Protein AF-A0A4V1RXZ0-F1 (afdb_monomer_lite)

Radius of gyration: 47.69 Å; chains: 1; bounding box: 80×60×145 Å

pLDDT: mean 74.71, std 19.5, range [36.88, 98.5]

Foldseek 3Di:
DDPVVVVVVVVVVCVVCPDPVNVQVVCVVVVNRCPPPVVVCPPPVNDDCPPPNPPPCPVPPPPPPDDPDDDPALVVLLVVLPPDDPVSSVVSNVVSVVVVVVVVVVVVVVVVVVVVVVVVCVVVVDDPPDPDPDPVVVVVVVVVVVVPPDDDPDDDDDDDDDDDDDDDDDDDDDDDDDPDDDDDDDDDDDD

Sequence (191 aa):
MDKVNFIRAYAKARRVRITKKNILSGWRVTGNWPISRAKALRHPEIQQDGPNGNPRVTPEPRPYLGSDDMPQTSRQIRDLGLNKTPKTRRRYNVIAKGFEAHQQTVAAHTQRIARLEEELARLTRGKKRKAVPNPNKRFMTLGETLAGKESIPEGATRYMPVGVEFVSSSEQESESEAGSVIEVREENIPH

Organism: NCBI:txid451672

Secondary structure (DSSP, 8-state):
--HHHHHHHHHHHHHHHS-HHHHHHHHHHTT---SSHHHHHT-TTTS---TT-------------S--PPP-SHHHHHHHTTTS-HHHHHHHHHHHHHHHHHHHHHHHHHHHHHHHHHHHHHHHT------PPPHHHHHHHHHHHHHS-PPP---------------------------------------

Structure (mmCIF, N/CA/C/O backbone):
data_AF-A0A4V1RXZ0-F1
#
_entry.id   AF-A0A4V1RXZ0-F1
#
loop_
_atom_site.group_PDB
_atom_site.id
_atom_site.type_symbol
_atom_site.label_atom_id
_atom_site.label_alt_id
_atom_site.label_comp_id
_atom_site.label_asym_id
_atom_site.label_entity_id
_atom_site.label_seq_id
_atom_site.pdbx_PDB_ins_code
_atom_site.Cartn_x
_atom_site.Cartn_y
_atom_site.Cartn_z
_atom_site.occupancy
_atom_site.B_iso_or_equiv
_atom_site.auth_seq_id
_atom_site.auth_comp_id
_atom_site.auth_asym_id
_atom_site.auth_atom_id
_atom_site.pdbx_PDB_model_num
ATOM 1 N N . MET A 1 1 ? -14.408 -0.543 -58.593 1.00 70.44 1 MET A N 1
ATOM 2 C CA . MET A 1 1 ? -12.984 -0.253 -58.311 1.00 70.44 1 MET A CA 1
ATOM 3 C C . MET A 1 1 ? -12.139 -1.238 -59.087 1.00 70.44 1 MET A C 1
ATOM 5 O O . MET A 1 1 ? -12.199 -2.429 -58.805 1.00 70.44 1 MET A O 1
ATOM 9 N N . ASP A 1 2 ? -11.383 -0.756 -60.066 1.00 90.00 2 ASP A N 1
ATOM 10 C CA . ASP A 1 2 ? -10.623 -1.638 -60.951 1.00 90.00 2 ASP A CA 1
ATOM 11 C C . ASP A 1 2 ? -9.336 -2.118 -60.280 1.00 90.00 2 ASP A C 1
ATOM 13 O O . ASP A 1 2 ? -8.597 -1.329 -59.682 1.00 90.00 2 ASP A O 1
ATOM 17 N N . LYS A 1 3 ? -9.024 -3.413 -60.422 1.00 93.06 3 LYS A N 1
ATOM 18 C CA . LYS A 1 3 ? -7.821 -4.041 -59.838 1.00 93.06 3 LYS A CA 1
ATOM 19 C C . LYS A 1 3 ? -6.537 -3.311 -60.247 1.00 93.06 3 LYS A C 1
ATOM 21 O O . LYS A 1 3 ? -5.651 -3.087 -59.426 1.00 93.06 3 LYS A O 1
ATOM 26 N N . VAL A 1 4 ? -6.461 -2.878 -61.505 1.00 94.38 4 VAL A N 1
ATOM 27 C CA . VAL A 1 4 ? -5.313 -2.136 -62.047 1.00 94.38 4 VAL A CA 1
ATOM 28 C C . VAL A 1 4 ? -5.167 -0.768 -61.378 1.00 94.38 4 VAL A C 1
ATOM 30 O O . VAL A 1 4 ? -4.053 -0.358 -61.044 1.00 94.38 4 VAL A O 1
ATOM 33 N N . ASN A 1 5 ? -6.279 -0.070 -61.136 1.00 94.50 5 ASN A N 1
ATOM 34 C CA . ASN A 1 5 ? -6.256 1.227 -60.469 1.00 94.50 5 ASN A CA 1
ATOM 35 C C . ASN A 1 5 ? -5.824 1.089 -59.001 1.00 94.50 5 ASN A C 1
ATOM 37 O O . ASN A 1 5 ? -4.992 1.864 -58.533 1.00 94.50 5 ASN A O 1
ATOM 41 N N . PHE A 1 6 ? -6.294 0.045 -58.309 1.00 94.50 6 PHE A N 1
ATOM 42 C CA . PHE A 1 6 ? -5.850 -0.275 -56.951 1.00 94.50 6 PHE A CA 1
ATOM 43 C C . PHE A 1 6 ? -4.340 -0.537 -56.881 1.00 94.50 6 PHE A C 1
ATOM 45 O O . PHE A 1 6 ? -3.658 0.055 -56.049 1.00 94.50 6 PHE A O 1
ATOM 52 N N . ILE A 1 7 ? -3.787 -1.355 -57.785 1.00 95.94 7 ILE A N 1
ATOM 53 C CA . ILE A 1 7 ? -2.343 -1.649 -57.812 1.00 95.94 7 ILE A CA 1
ATOM 54 C C . ILE A 1 7 ? -1.532 -0.369 -58.055 1.00 95.94 7 ILE A C 1
ATOM 56 O O . ILE A 1 7 ? -0.539 -0.124 -57.367 1.00 95.94 7 ILE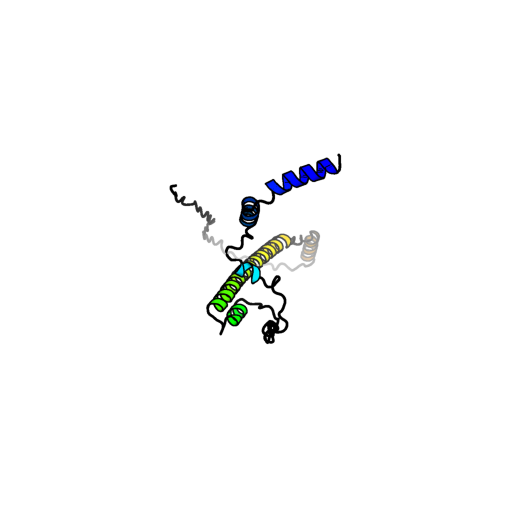 A O 1
ATOM 60 N N . ARG A 1 8 ? -1.964 0.489 -58.990 1.00 95.44 8 ARG A N 1
ATOM 61 C CA . ARG A 1 8 ? -1.305 1.777 -59.269 1.00 95.44 8 ARG A CA 1
ATOM 62 C C . ARG A 1 8 ? -1.372 2.723 -58.068 1.00 95.44 8 ARG A C 1
ATOM 64 O O . ARG A 1 8 ? -0.364 3.345 -57.731 1.00 95.44 8 ARG A O 1
ATOM 71 N N . ALA A 1 9 ? -2.528 2.824 -57.417 1.00 95.06 9 ALA A N 1
ATOM 72 C CA . ALA A 1 9 ? -2.722 3.649 -56.229 1.00 95.06 9 ALA A CA 1
ATOM 73 C C . ALA A 1 9 ? -1.881 3.143 -55.047 1.00 95.06 9 ALA A C 1
ATOM 75 O O . ALA A 1 9 ? -1.165 3.925 -54.422 1.00 95.06 9 ALA A O 1
ATOM 76 N N . TYR A 1 10 ? -1.878 1.832 -54.801 1.00 95.50 10 TYR A N 1
ATOM 77 C CA . TYR A 1 10 ? -1.058 1.205 -53.769 1.00 95.50 10 TYR A CA 1
ATOM 78 C C . TYR A 1 10 ? 0.437 1.402 -54.037 1.00 95.50 10 TYR A C 1
ATOM 80 O O . TYR A 1 10 ? 1.180 1.763 -53.127 1.00 95.50 10 TYR A O 1
ATOM 88 N N . ALA A 1 11 ? 0.888 1.250 -55.286 1.00 94.81 11 ALA A N 1
ATOM 89 C CA . ALA A 1 11 ? 2.278 1.503 -55.659 1.00 94.81 11 ALA A CA 1
ATOM 90 C C . ALA A 1 11 ? 2.688 2.960 -55.387 1.00 94.81 11 ALA A C 1
ATOM 92 O O . ALA A 1 11 ? 3.762 3.202 -54.833 1.00 94.81 11 ALA A O 1
ATOM 93 N N . LYS A 1 12 ? 1.825 3.933 -55.717 1.00 95.12 12 LYS A N 1
ATOM 94 C CA . LYS A 1 12 ? 2.047 5.355 -55.405 1.00 95.12 12 LYS A CA 1
ATOM 95 C C . LYS A 1 12 ? 2.111 5.594 -53.892 1.00 95.12 12 LYS A C 1
ATOM 97 O O . LYS A 1 12 ? 3.079 6.180 -53.413 1.00 95.12 12 LYS A O 1
ATOM 102 N N . ALA A 1 13 ? 1.145 5.075 -53.133 1.00 94.19 13 ALA A N 1
ATOM 103 C CA . ALA A 1 13 ? 1.102 5.207 -51.677 1.00 94.19 13 ALA A CA 1
ATOM 104 C C . ALA A 1 13 ? 2.319 4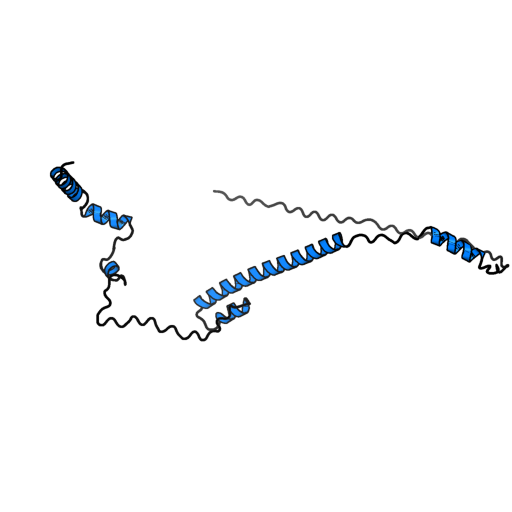.559 -50.997 1.00 94.19 13 ALA A C 1
ATOM 106 O O . ALA A 1 13 ? 2.897 5.127 -50.071 1.00 94.19 13 ALA A O 1
ATOM 107 N N . ARG A 1 14 ? 2.764 3.396 -51.487 1.00 94.19 14 ARG A N 1
ATOM 108 C CA . ARG A 1 14 ? 3.931 2.676 -50.967 1.00 94.19 14 ARG A CA 1
ATOM 109 C C . ARG A 1 14 ? 5.218 3.478 -51.131 1.00 94.19 14 ARG A C 1
ATOM 111 O O . ARG A 1 14 ? 5.996 3.527 -50.185 1.00 94.19 14 ARG A O 1
ATOM 118 N N . ARG A 1 15 ? 5.427 4.137 -52.277 1.00 93.06 15 ARG A N 1
ATOM 119 C CA . ARG A 1 15 ? 6.606 4.999 -52.499 1.00 93.06 15 ARG A CA 1
ATOM 120 C C . ARG A 1 15 ? 6.661 6.170 -51.521 1.00 93.06 15 ARG A C 1
ATOM 122 O O . ARG A 1 15 ? 7.738 6.509 -51.049 1.00 93.06 15 ARG A O 1
ATOM 129 N N . VAL A 1 16 ? 5.511 6.764 -51.205 1.00 93.12 16 VAL A N 1
ATOM 130 C CA . VAL A 1 16 ? 5.426 7.903 -50.277 1.00 93.12 16 VAL A CA 1
ATOM 131 C C . VAL A 1 16 ? 5.559 7.446 -48.819 1.00 93.12 16 VAL A C 1
ATOM 133 O O . VAL A 1 16 ? 6.261 8.072 -48.029 1.00 93.12 16 VAL A O 1
ATOM 136 N N . ARG A 1 17 ? 4.916 6.332 -48.446 1.00 90.38 17 ARG A N 1
ATOM 137 C CA . ARG A 1 17 ? 4.898 5.824 -47.066 1.00 90.38 17 ARG A CA 1
ATOM 138 C C . ARG A 1 17 ? 6.209 5.145 -46.673 1.00 90.38 17 ARG A C 1
ATOM 140 O O . ARG A 1 17 ? 6.720 5.402 -45.587 1.00 90.38 17 ARG A O 1
ATOM 147 N N . ILE A 1 18 ? 6.757 4.291 -47.538 1.00 91.56 18 ILE A N 1
ATOM 148 C CA . ILE A 1 18 ? 7.963 3.496 -47.267 1.00 91.56 18 ILE A CA 1
ATOM 149 C C . ILE A 1 18 ? 9.196 4.289 -47.705 1.00 91.56 18 ILE A C 1
ATOM 151 O O . ILE A 1 18 ? 9.905 3.935 -48.643 1.00 91.56 18 ILE A O 1
ATOM 155 N N . THR A 1 19 ? 9.444 5.393 -47.010 1.00 93.56 19 THR A N 1
ATOM 156 C CA . THR A 1 19 ? 10.691 6.152 -47.127 1.00 93.56 19 THR A CA 1
ATOM 157 C C . THR A 1 19 ? 11.512 5.967 -45.860 1.00 93.56 19 THR A C 1
ATOM 159 O O . THR A 1 19 ? 10.960 5.790 -44.772 1.00 93.56 19 THR A O 1
ATOM 162 N N . LYS A 1 20 ? 12.846 6.046 -45.973 1.00 89.31 20 LYS A N 1
ATOM 163 C CA . LYS A 1 20 ? 13.745 5.963 -44.811 1.00 89.31 20 LYS A CA 1
ATOM 164 C C . LYS A 1 20 ? 13.292 6.939 -43.722 1.00 89.31 20 LYS A C 1
ATOM 166 O O . LYS A 1 20 ? 13.063 6.516 -42.601 1.00 89.31 20 LYS A O 1
ATOM 171 N N . LYS A 1 21 ? 13.056 8.210 -44.066 1.00 90.62 21 LYS A N 1
ATOM 172 C CA . LYS A 1 21 ? 12.630 9.255 -43.117 1.00 90.62 21 LYS A CA 1
ATOM 173 C C . LYS A 1 21 ? 11.362 8.870 -42.335 1.00 90.62 21 LYS A C 1
ATOM 175 O O . LYS A 1 21 ? 11.389 8.968 -41.113 1.00 90.62 21 LYS A O 1
ATOM 180 N N . ASN A 1 22 ? 10.327 8.366 -43.013 1.00 91.12 22 ASN A N 1
ATOM 181 C CA . ASN A 1 22 ? 9.053 7.983 -42.386 1.00 91.12 22 ASN A CA 1
ATOM 182 C C . ASN A 1 22 ? 9.167 6.730 -41.511 1.00 91.12 22 ASN A C 1
ATOM 184 O O . ASN A 1 22 ? 8.526 6.635 -40.469 1.00 91.12 22 ASN A O 1
ATOM 188 N N . ILE A 1 23 ? 10.009 5.772 -41.908 1.00 88.50 23 ILE A N 1
ATOM 189 C CA . ILE A 1 23 ? 10.298 4.605 -41.074 1.00 88.50 23 ILE A CA 1
ATOM 190 C C . ILE A 1 23 ? 11.013 5.076 -39.803 1.00 88.50 23 ILE A C 1
ATOM 192 O O . ILE A 1 23 ? 10.553 4.786 -38.703 1.00 88.50 23 ILE A O 1
ATOM 196 N N . LEU A 1 24 ? 12.096 5.856 -39.934 1.00 86.12 24 LEU A N 1
ATOM 197 C CA . LEU A 1 24 ? 12.889 6.300 -38.782 1.00 86.12 24 LEU A CA 1
ATOM 198 C C . LEU A 1 24 ? 12.118 7.234 -37.835 1.00 86.12 24 LEU A C 1
ATOM 200 O O . LEU A 1 24 ? 12.416 7.254 -36.643 1.00 86.12 24 LEU A O 1
ATOM 204 N N . SER A 1 25 ? 11.167 8.031 -38.331 1.00 86.12 25 SER A N 1
ATOM 205 C CA . SER A 1 25 ? 10.293 8.830 -37.465 1.00 86.12 25 SER A CA 1
ATOM 206 C C . SER A 1 25 ? 9.293 7.955 -36.709 1.00 86.12 25 SER A C 1
ATOM 208 O O . SER A 1 25 ? 9.128 8.155 -35.511 1.00 86.12 25 SER A O 1
ATOM 210 N N . GLY A 1 26 ? 8.706 6.936 -37.348 1.00 87.38 26 GLY A N 1
ATOM 211 C CA . GLY A 1 26 ? 7.792 5.995 -36.690 1.00 87.38 26 GLY A CA 1
ATOM 212 C C . GLY A 1 26 ? 8.425 5.297 -35.483 1.00 87.38 26 GLY A C 1
ATOM 213 O O . GLY A 1 26 ? 7.861 5.314 -34.396 1.00 87.38 26 GLY A O 1
ATOM 214 N N . TRP A 1 27 ? 9.642 4.775 -35.639 1.00 84.31 27 TRP A N 1
ATOM 215 C CA . TRP A 1 27 ? 10.399 4.161 -34.539 1.00 84.31 27 TRP A CA 1
ATOM 216 C C . TRP A 1 27 ? 10.767 5.146 -33.419 1.00 84.31 27 TRP A C 1
ATOM 218 O O . TRP A 1 27 ? 10.839 4.756 -32.256 1.00 84.31 27 TRP A O 1
ATOM 228 N N . ARG A 1 28 ? 11.021 6.420 -33.753 1.00 82.81 28 ARG A N 1
ATOM 229 C CA . ARG A 1 28 ? 11.292 7.464 -32.753 1.00 82.81 28 ARG A CA 1
ATOM 230 C C . ARG A 1 28 ? 10.053 7.785 -31.925 1.00 82.81 28 ARG A C 1
ATOM 232 O O . ARG A 1 28 ? 10.167 7.896 -30.712 1.00 82.81 28 ARG A O 1
ATOM 239 N N . VAL A 1 29 ? 8.890 7.884 -32.569 1.00 83.00 29 VAL A N 1
ATOM 240 C CA . VAL A 1 29 ? 7.610 8.166 -31.902 1.00 83.00 29 VAL A CA 1
ATOM 241 C C . VAL A 1 29 ? 7.177 7.010 -31.000 1.00 83.00 29 VAL A C 1
ATOM 243 O O . VAL A 1 29 ? 6.721 7.250 -29.890 1.00 83.00 29 VAL A O 1
ATOM 246 N N . THR A 1 30 ? 7.357 5.756 -31.424 1.00 79.50 30 THR A N 1
ATOM 247 C CA . THR A 1 30 ? 6.981 4.586 -30.608 1.00 79.50 30 THR A CA 1
ATOM 248 C C . THR A 1 30 ? 7.969 4.270 -29.481 1.00 79.50 30 THR A C 1
ATOM 250 O O . THR A 1 30 ? 7.768 3.302 -28.753 1.00 79.50 30 THR A O 1
ATOM 253 N N . GLY A 1 31 ? 9.064 5.030 -29.345 1.00 71.56 31 GLY A N 1
ATOM 254 C CA . GLY A 1 31 ? 10.105 4.784 -28.341 1.00 71.56 31 GLY A CA 1
ATOM 255 C C . GLY A 1 31 ? 10.946 3.525 -28.592 1.00 71.56 31 GLY A C 1
ATOM 256 O O . GLY A 1 31 ? 11.855 3.233 -27.820 1.00 71.56 31 GLY A O 1
ATOM 257 N N . ASN A 1 32 ? 10.694 2.801 -29.688 1.00 71.31 32 ASN A N 1
ATOM 258 C CA . ASN A 1 32 ? 11.408 1.576 -30.049 1.00 71.31 32 ASN A CA 1
ATOM 259 C C . ASN A 1 32 ? 12.624 1.844 -30.953 1.00 71.31 32 ASN A C 1
ATOM 261 O O . ASN A 1 32 ? 13.193 0.924 -31.532 1.00 71.31 32 ASN A O 1
ATOM 265 N N . TRP A 1 33 ? 13.016 3.109 -31.128 1.00 71.00 33 TRP A N 1
ATOM 266 C CA . TRP A 1 33 ? 14.196 3.485 -31.897 1.00 71.00 33 TRP A CA 1
ATOM 267 C C . TRP A 1 33 ? 15.454 2.897 -31.253 1.00 71.00 33 TRP A C 1
ATOM 269 O O . TRP A 1 33 ? 15.882 3.371 -30.193 1.00 71.00 33 TRP A O 1
ATOM 279 N N . PRO A 1 34 ? 16.109 1.902 -31.879 1.00 65.25 34 PRO A N 1
ATOM 280 C CA . PRO A 1 34 ? 17.320 1.349 -31.319 1.00 65.25 34 PRO A CA 1
ATOM 281 C C . PRO A 1 34 ? 18.432 2.355 -31.588 1.00 65.25 34 PRO A C 1
ATOM 283 O O . PRO A 1 34 ? 19.021 2.378 -32.666 1.00 65.25 34 PRO A O 1
ATOM 286 N N . ILE A 1 35 ? 18.745 3.182 -30.588 1.00 67.75 35 ILE A N 1
ATOM 287 C CA . ILE A 1 35 ? 19.942 4.041 -30.598 1.00 67.75 35 ILE A CA 1
ATOM 288 C C . ILE A 1 35 ? 21.193 3.187 -30.892 1.00 67.75 35 ILE A C 1
ATOM 290 O O . ILE A 1 35 ? 22.136 3.646 -31.526 1.00 67.75 35 ILE A O 1
ATOM 294 N N . SER A 1 36 ? 21.158 1.904 -30.510 1.00 69.06 36 SER A N 1
ATOM 295 C CA . SER A 1 36 ? 22.117 0.882 -30.919 1.00 69.06 36 SER A CA 1
ATOM 296 C C . SER A 1 36 ? 21.396 -0.360 -31.448 1.00 69.06 36 SER A C 1
ATOM 298 O O . SER A 1 36 ? 20.590 -0.965 -30.737 1.00 69.06 36 SER A O 1
ATOM 300 N N . ARG A 1 37 ? 21.736 -0.790 -32.674 1.00 71.75 37 ARG A N 1
ATOM 301 C CA . ARG A 1 37 ? 21.249 -2.057 -33.262 1.00 71.75 37 ARG A CA 1
ATOM 302 C C . ARG A 1 37 ? 21.613 -3.257 -32.385 1.00 71.75 37 ARG A C 1
ATOM 304 O O . ARG A 1 37 ? 20.807 -4.167 -32.230 1.00 71.75 37 ARG A O 1
ATOM 311 N N . ALA A 1 38 ? 22.790 -3.223 -31.758 1.00 72.56 38 ALA A N 1
ATOM 312 C CA . ALA A 1 38 ? 23.238 -4.273 -30.850 1.00 72.56 38 ALA A CA 1
ATOM 313 C C . ALA A 1 38 ? 22.343 -4.387 -29.609 1.00 72.56 38 ALA A C 1
ATOM 315 O O . ALA A 1 38 ? 22.151 -5.485 -29.108 1.00 72.56 38 ALA A O 1
ATOM 316 N N . LYS A 1 39 ? 21.761 -3.282 -29.124 1.00 70.00 39 LYS A N 1
ATOM 317 C CA . LYS A 1 39 ? 20.848 -3.310 -27.971 1.00 70.00 39 LYS A CA 1
ATOM 318 C C . LYS A 1 39 ? 19.532 -4.018 -28.305 1.00 70.00 39 LYS A C 1
ATOM 320 O O . LYS A 1 39 ? 19.062 -4.802 -27.492 1.00 70.00 39 LYS A O 1
ATOM 325 N N . ALA A 1 40 ? 18.985 -3.794 -29.502 1.00 72.31 40 ALA A N 1
ATOM 326 C CA . ALA A 1 40 ? 17.792 -4.507 -29.966 1.00 72.31 40 ALA A CA 1
ATOM 327 C C . ALA A 1 40 ? 18.072 -6.001 -30.194 1.00 72.31 40 ALA A C 1
ATOM 329 O O . ALA A 1 40 ? 17.309 -6.842 -29.743 1.00 72.31 40 ALA A O 1
ATOM 330 N N . LEU A 1 41 ? 19.209 -6.347 -30.807 1.00 73.94 41 LEU A N 1
ATOM 331 C CA . LEU A 1 41 ? 19.600 -7.746 -31.048 1.00 73.94 41 LEU A CA 1
ATOM 332 C C . LEU A 1 41 ? 20.045 -8.505 -29.780 1.00 73.94 41 LEU A C 1
ATOM 334 O O . LEU A 1 41 ? 20.281 -9.709 -29.828 1.00 73.94 41 LEU A O 1
ATOM 338 N N . ARG A 1 42 ? 20.180 -7.813 -28.643 1.00 71.81 42 ARG A N 1
ATOM 339 C CA . ARG A 1 42 ? 20.442 -8.403 -27.320 1.00 71.81 42 ARG A CA 1
ATOM 340 C C . ARG A 1 42 ? 19.167 -8.701 -26.529 1.00 71.81 42 ARG A C 1
ATOM 342 O O . ARG A 1 42 ? 19.268 -9.114 -25.378 1.00 71.81 42 ARG A O 1
ATOM 349 N N . HIS A 1 43 ? 17.985 -8.463 -27.107 1.00 72.94 43 HIS A N 1
ATOM 350 C CA . HIS A 1 43 ? 16.734 -8.792 -26.436 1.00 72.94 43 HIS A CA 1
ATOM 351 C C . HIS A 1 43 ? 16.599 -10.318 -26.311 1.00 72.94 43 HIS A C 1
ATOM 353 O O . HIS A 1 43 ? 16.777 -11.009 -27.317 1.00 72.94 43 HIS A O 1
ATOM 359 N N . PRO A 1 44 ? 16.275 -10.846 -25.118 1.00 70.44 44 PRO A N 1
ATOM 360 C CA . PRO A 1 44 ? 16.212 -12.288 -24.872 1.00 70.44 44 PRO A CA 1
ATOM 361 C C . PRO A 1 44 ? 15.203 -13.017 -25.767 1.00 70.44 44 PRO A C 1
ATOM 363 O O . PRO A 1 44 ? 15.399 -14.183 -26.056 1.00 70.44 44 PRO A O 1
ATOM 366 N N . GLU A 1 45 ? 14.170 -12.332 -26.262 1.00 75.75 45 GLU A N 1
ATOM 367 C CA . GLU A 1 45 ? 13.194 -12.915 -27.202 1.00 75.75 45 GLU A CA 1
ATOM 368 C C . GLU A 1 45 ? 13.696 -13.008 -28.657 1.00 75.75 45 GLU A C 1
ATOM 370 O O . GLU A 1 45 ? 13.118 -13.728 -29.463 1.00 75.75 45 GLU A O 1
ATOM 375 N N . ILE A 1 46 ? 14.730 -12.243 -29.027 1.00 74.25 46 ILE A N 1
ATOM 376 C CA . ILE A 1 46 ? 15.266 -12.185 -30.402 1.00 74.25 46 ILE A CA 1
ATOM 377 C C . ILE A 1 46 ? 16.463 -13.129 -30.559 1.00 74.25 46 ILE A C 1
ATOM 379 O O . ILE A 1 46 ? 16.756 -13.591 -31.664 1.00 74.25 46 ILE A O 1
ATOM 383 N N . GLN A 1 47 ? 17.171 -13.409 -29.465 1.00 68.62 47 GLN A N 1
ATOM 384 C CA . GLN A 1 47 ? 18.247 -14.387 -29.466 1.00 68.62 47 GLN A CA 1
ATOM 385 C C . GLN A 1 47 ? 17.635 -15.783 -29.495 1.00 68.62 47 GLN A C 1
ATOM 387 O O . GLN A 1 47 ? 16.865 -16.145 -28.615 1.00 68.62 47 GLN A O 1
ATOM 392 N N . GLN A 1 48 ? 17.976 -16.564 -30.518 1.00 67.69 48 GLN A N 1
ATOM 393 C CA . GLN A 1 48 ? 17.771 -18.004 -30.444 1.00 67.69 48 GLN A CA 1
ATOM 394 C C . GLN A 1 48 ? 18.639 -18.520 -29.298 1.00 67.69 48 GLN A C 1
ATOM 396 O O . GLN A 1 48 ? 19.808 -18.126 -29.203 1.00 67.69 48 GLN A O 1
ATOM 401 N N . ASP A 1 49 ? 18.078 -19.374 -28.446 1.00 60.59 49 ASP A N 1
ATOM 402 C CA . ASP A 1 49 ? 18.868 -20.131 -27.485 1.00 60.59 49 ASP A CA 1
ATOM 403 C C . ASP A 1 49 ? 19.936 -20.873 -28.290 1.00 60.59 49 ASP A C 1
ATOM 405 O O . ASP A 1 49 ? 19.633 -21.747 -29.105 1.00 60.59 49 ASP A O 1
ATOM 409 N N . GLY A 1 50 ? 21.189 -20.426 -28.178 1.00 61.38 50 GLY A N 1
ATOM 410 C CA . GLY A 1 50 ? 22.275 -21.038 -28.928 1.00 61.38 50 GLY A CA 1
ATOM 411 C C . GLY A 1 50 ? 22.312 -22.539 -28.621 1.00 61.38 50 GLY A C 1
ATOM 412 O O . GLY A 1 50 ? 21.999 -22.927 -27.497 1.00 61.38 50 GLY A O 1
ATOM 413 N N . PRO A 1 51 ? 22.752 -23.397 -29.556 1.00 62.09 51 PRO A N 1
ATOM 414 C CA . PRO A 1 51 ? 22.861 -24.838 -29.300 1.00 62.09 51 PRO A CA 1
ATOM 415 C C . PRO A 1 51 ? 23.793 -25.165 -28.116 1.00 62.09 51 PRO A C 1
ATOM 417 O O . PRO A 1 51 ? 23.689 -26.236 -27.535 1.00 62.09 51 PRO A O 1
ATOM 420 N N . ASN A 1 52 ? 24.652 -24.210 -27.731 1.00 55.16 52 ASN A N 1
ATOM 421 C CA . ASN A 1 52 ? 25.514 -24.240 -26.546 1.00 55.16 52 ASN A CA 1
ATOM 422 C C . ASN A 1 52 ? 25.261 -23.046 -25.613 1.00 55.16 52 ASN A C 1
ATOM 424 O O . ASN A 1 52 ? 26.162 -22.611 -24.893 1.00 55.16 52 ASN A O 1
ATOM 428 N N . GLY A 1 53 ? 24.069 -22.447 -25.664 1.00 54.25 53 GLY A N 1
ATOM 429 C CA . GLY A 1 53 ? 23.650 -21.537 -24.617 1.00 54.25 53 GLY A CA 1
ATOM 430 C C . GLY A 1 53 ? 23.677 -22.352 -23.341 1.00 54.25 53 GLY A C 1
ATOM 431 O O . GLY A 1 53 ? 22.825 -23.220 -23.174 1.00 54.25 53 GLY A O 1
ATOM 432 N N . ASN A 1 54 ? 24.677 -22.123 -22.477 1.00 54.91 54 ASN A N 1
ATOM 433 C CA . ASN A 1 54 ? 24.591 -22.554 -21.087 1.00 54.91 54 ASN A CA 1
ATOM 434 C C . ASN A 1 54 ? 23.147 -22.273 -20.692 1.00 54.91 54 ASN A C 1
ATOM 436 O O . ASN A 1 54 ? 22.750 -21.107 -20.860 1.00 54.91 54 ASN A O 1
ATOM 440 N N . PRO A 1 55 ? 22.355 -23.285 -20.267 1.00 59.78 55 PRO A N 1
ATOM 441 C CA . PRO A 1 55 ? 21.020 -23.004 -19.779 1.00 59.78 55 PRO A CA 1
ATOM 442 C C . PRO A 1 55 ? 21.241 -21.855 -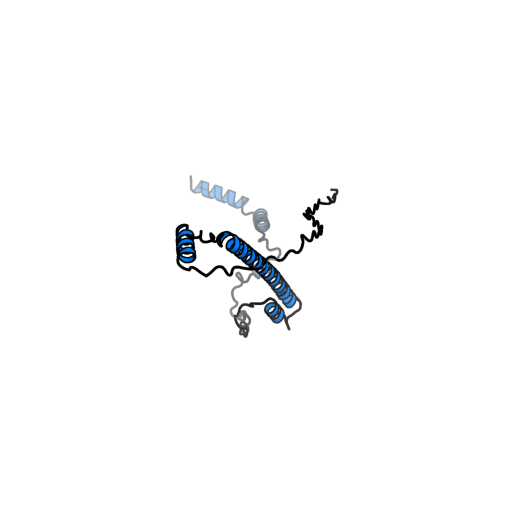18.827 1.00 59.78 55 PRO A C 1
ATOM 444 O O . PRO A 1 55 ? 22.161 -21.928 -18.006 1.00 59.78 55 PRO A O 1
ATOM 447 N N . ARG A 1 56 ? 20.559 -20.729 -19.055 1.00 57.38 56 ARG A N 1
ATOM 448 C CA . ARG A 1 56 ? 20.593 -19.622 -18.117 1.00 57.38 56 ARG A CA 1
ATOM 449 C C . ARG A 1 56 ? 20.205 -20.294 -16.821 1.00 57.38 56 ARG A C 1
ATOM 451 O O . ARG A 1 56 ? 19.037 -20.621 -16.639 1.00 57.38 56 ARG A O 1
ATOM 458 N N . VAL A 1 57 ? 21.210 -20.619 -16.011 1.00 54.12 57 VAL A N 1
ATOM 459 C CA . VAL A 1 57 ? 21.028 -21.218 -14.713 1.00 54.12 57 VAL A CA 1
ATOM 460 C C . VAL A 1 57 ? 20.419 -20.038 -14.007 1.00 54.12 57 VAL A C 1
ATOM 462 O O . VAL A 1 57 ? 21.124 -19.150 -13.534 1.00 54.12 57 VAL A O 1
ATOM 465 N N . THR A 1 58 ? 19.090 -19.938 -14.082 1.00 57.69 58 THR A N 1
ATOM 466 C CA . THR A 1 58 ? 18.298 -19.380 -13.012 1.00 57.69 58 THR A CA 1
ATOM 467 C C . THR A 1 58 ? 18.958 -20.017 -11.811 1.00 57.69 58 THR A C 1
ATOM 469 O O . THR A 1 58 ? 18.875 -21.245 -11.715 1.00 57.69 58 THR A O 1
ATOM 472 N N . PRO A 1 59 ? 19.784 -19.264 -11.052 1.00 65.25 59 PRO A N 1
ATOM 473 C CA . PRO A 1 59 ? 20.495 -19.849 -9.934 1.00 65.25 59 PRO A CA 1
ATOM 474 C C . PRO A 1 59 ? 19.416 -20.579 -9.172 1.00 65.25 59 PRO A C 1
ATOM 476 O O . PRO A 1 59 ? 18.380 -19.955 -8.908 1.00 65.25 59 PRO A O 1
ATOM 479 N N . GLU A 1 60 ? 19.599 -21.894 -9.004 1.00 63.91 60 GLU A N 1
ATOM 480 C CA . GLU A 1 60 ? 18.583 -22.730 -8.384 1.00 63.91 60 GLU A CA 1
ATOM 481 C C . GLU A 1 60 ? 18.097 -21.943 -7.167 1.00 63.91 60 GLU A C 1
ATOM 483 O O . GLU A 1 60 ? 18.956 -21.475 -6.396 1.00 63.91 60 GLU A O 1
ATOM 488 N N . PRO A 1 61 ? 16.791 -21.600 -7.093 1.00 64.88 61 PRO A N 1
ATOM 489 C CA . PRO A 1 61 ? 16.301 -20.758 -6.024 1.00 64.88 61 PRO A CA 1
ATOM 490 C C . PRO A 1 61 ? 16.807 -21.382 -4.740 1.00 64.88 61 PRO A C 1
ATOM 492 O O . PRO A 1 61 ? 16.484 -22.536 -4.464 1.00 64.88 61 PRO A O 1
ATOM 495 N N . ARG A 1 62 ? 17.688 -20.665 -4.023 1.00 66.94 62 ARG A N 1
ATOM 496 C CA . ARG A 1 62 ? 18.262 -21.198 -2.787 1.00 66.94 62 ARG A CA 1
ATOM 497 C C . ARG A 1 62 ? 17.097 -21.749 -1.977 1.00 66.94 62 ARG A C 1
ATOM 499 O O . ARG A 1 62 ? 16.133 -20.986 -1.837 1.00 66.94 62 ARG A O 1
ATOM 506 N N . PRO A 1 63 ? 17.173 -23.001 -1.485 1.00 66.62 63 PRO A N 1
ATOM 507 C CA . PRO A 1 63 ? 16.098 -23.581 -0.705 1.00 66.62 63 PRO A CA 1
ATOM 508 C C . PRO A 1 63 ? 15.658 -22.543 0.313 1.00 66.62 63 PRO A C 1
ATOM 510 O O . PRO A 1 63 ? 16.484 -22.011 1.065 1.00 66.62 63 PRO A O 1
ATOM 513 N N . TYR A 1 64 ? 14.394 -22.141 0.236 1.00 66.06 64 TYR A N 1
ATOM 514 C CA . TYR A 1 64 ? 13.847 -21.180 1.171 1.00 66.06 64 TYR A CA 1
ATOM 515 C C . TYR A 1 64 ? 13.768 -21.896 2.522 1.00 66.06 64 TYR A C 1
ATOM 517 O O . TYR A 1 64 ? 12.818 -22.603 2.813 1.00 66.06 64 TYR A O 1
ATOM 525 N N . LEU A 1 65 ? 14.833 -21.771 3.316 1.00 62.91 65 LEU A N 1
ATOM 526 C CA . LEU A 1 65 ? 14.946 -22.301 4.681 1.00 62.91 65 LEU A CA 1
ATOM 527 C C . LEU A 1 65 ? 14.238 -21.394 5.709 1.00 62.91 65 LEU A C 1
ATOM 529 O O . LEU A 1 65 ? 14.542 -21.443 6.899 1.00 62.91 65 LEU A O 1
ATOM 533 N N . GLY A 1 66 ? 13.359 -20.500 5.250 1.00 66.69 66 GLY A N 1
ATOM 534 C CA . GLY A 1 66 ? 12.534 -19.664 6.114 1.00 66.69 66 GLY A CA 1
ATOM 535 C C . GLY A 1 66 ? 11.225 -20.369 6.443 1.00 66.69 66 GLY A C 1
ATOM 536 O O . GLY A 1 66 ? 10.732 -21.156 5.642 1.00 66.69 66 GLY A O 1
ATOM 537 N N . SER A 1 67 ? 10.656 -20.075 7.612 1.00 69.19 67 SER A N 1
ATOM 538 C CA . SER A 1 67 ? 9.236 -20.352 7.822 1.00 69.19 67 SER A CA 1
ATOM 539 C C . SER A 1 67 ? 8.424 -19.435 6.903 1.00 69.19 67 SER A C 1
ATOM 541 O O . SER A 1 67 ? 8.720 -18.240 6.846 1.00 69.19 67 SER A O 1
ATOM 543 N N . ASP A 1 68 ? 7.409 -19.972 6.223 1.00 73.38 68 ASP A N 1
ATOM 544 C CA . ASP A 1 68 ? 6.423 -19.200 5.441 1.00 73.38 68 ASP A CA 1
ATOM 545 C C . ASP A 1 68 ? 5.478 -18.369 6.334 1.00 73.38 68 ASP A C 1
ATOM 547 O O . ASP A 1 68 ? 4.548 -17.715 5.856 1.00 73.38 68 ASP A O 1
ATOM 551 N N . ASP A 1 69 ? 5.716 -18.361 7.647 1.00 79.88 69 ASP A N 1
ATOM 552 C CA . ASP A 1 69 ? 4.941 -17.576 8.592 1.00 79.88 69 ASP A CA 1
ATOM 553 C C . ASP A 1 69 ? 5.078 -16.074 8.314 1.00 79.88 69 ASP A C 1
ATOM 555 O O . ASP A 1 69 ? 6.157 -15.473 8.383 1.00 79.88 69 ASP A O 1
ATOM 559 N N . MET A 1 70 ? 3.937 -15.435 8.056 1.00 82.12 70 MET A N 1
ATOM 560 C CA . MET A 1 70 ? 3.861 -13.986 7.934 1.00 82.12 70 MET A CA 1
ATOM 561 C C . MET A 1 70 ? 4.230 -13.333 9.278 1.00 82.12 70 MET A C 1
ATOM 563 O O . MET A 1 70 ? 3.660 -13.707 10.311 1.00 82.12 70 MET A O 1
ATOM 567 N N . PRO A 1 71 ? 5.132 -12.330 9.298 1.00 85.81 71 PRO A N 1
ATOM 568 C CA . PRO A 1 71 ? 5.523 -11.676 10.538 1.00 85.81 71 PRO A CA 1
ATOM 569 C C . PRO A 1 71 ? 4.318 -10.972 11.174 1.00 85.81 71 PRO A C 1
ATOM 571 O O . PRO A 1 71 ? 3.668 -10.136 10.550 1.00 85.81 71 PRO A O 1
ATOM 574 N N . GLN A 1 72 ? 4.050 -11.297 12.435 1.00 88.56 72 GLN A N 1
ATOM 575 C CA . GLN A 1 72 ? 2.914 -10.800 13.218 1.00 88.56 72 GLN A CA 1
ATOM 576 C C . GLN A 1 72 ? 3.222 -9.496 13.957 1.00 88.56 72 GLN A C 1
ATOM 578 O O . GLN A 1 72 ? 2.316 -8.789 14.390 1.00 88.56 72 GLN A O 1
ATOM 583 N N . THR A 1 73 ? 4.506 -9.170 14.124 1.00 91.81 73 THR A N 1
ATOM 584 C CA . THR A 1 73 ? 4.934 -8.019 14.927 1.00 91.81 73 THR A CA 1
ATOM 585 C C . THR A 1 73 ? 6.025 -7.232 14.216 1.00 91.81 73 THR A C 1
ATOM 587 O O . THR A 1 73 ? 6.929 -7.810 13.613 1.00 91.81 73 THR A O 1
ATOM 590 N N . SER A 1 74 ? 6.027 -5.905 14.378 1.00 94.31 74 SER A N 1
ATOM 591 C CA . SER A 1 74 ? 7.080 -5.023 13.848 1.00 94.31 74 SER A CA 1
ATOM 592 C C . SER A 1 74 ? 8.497 -5.449 14.262 1.00 94.31 74 SER A C 1
ATOM 594 O O . SER A 1 74 ? 9.437 -5.311 13.482 1.00 94.31 74 SER A O 1
ATOM 596 N N . ARG A 1 75 ? 8.663 -6.006 15.471 1.00 93.44 75 ARG A N 1
ATOM 597 C CA . ARG A 1 75 ? 9.927 -6.583 15.962 1.00 93.44 75 ARG A CA 1
ATOM 598 C C . ARG A 1 75 ? 10.408 -7.737 15.088 1.00 93.44 75 ARG A C 1
ATOM 600 O O . ARG A 1 75 ? 11.528 -7.674 14.604 1.00 93.44 75 ARG A O 1
ATOM 607 N N . GLN A 1 76 ? 9.529 -8.689 14.777 1.00 93.38 76 GLN A N 1
ATOM 608 C CA . GLN A 1 76 ? 9.855 -9.808 13.890 1.00 93.38 76 GLN A CA 1
ATOM 609 C C . GLN A 1 76 ? 10.302 -9.299 12.511 1.00 93.38 76 GLN A C 1
ATOM 611 O O . GLN A 1 76 ? 11.281 -9.782 11.956 1.00 93.38 76 GLN A O 1
ATOM 616 N N . ILE A 1 77 ? 9.657 -8.247 11.991 1.00 93.38 77 ILE A N 1
ATOM 617 C CA . ILE A 1 77 ? 10.051 -7.612 10.721 1.00 93.38 77 ILE A CA 1
ATOM 618 C C . ILE A 1 77 ? 11.463 -7.008 10.807 1.00 93.38 77 ILE A C 1
ATOM 620 O O . ILE A 1 77 ? 12.242 -7.125 9.860 1.00 93.38 77 ILE A O 1
ATOM 624 N N . ARG A 1 78 ? 11.821 -6.373 11.929 1.00 94.06 78 ARG A N 1
ATOM 625 C CA . ARG A 1 78 ? 13.183 -5.851 12.149 1.00 94.06 78 ARG A CA 1
ATOM 626 C C . ARG A 1 78 ? 14.206 -6.974 12.269 1.00 94.06 78 ARG A C 1
ATOM 628 O O . ARG A 1 78 ? 15.292 -6.847 11.701 1.00 94.06 78 ARG A O 1
ATOM 635 N N . ASP A 1 79 ? 13.838 -8.067 12.929 1.00 93.19 79 ASP A N 1
ATOM 636 C CA . ASP A 1 79 ? 14.699 -9.231 13.131 1.00 93.19 79 ASP A CA 1
ATOM 637 C C . ASP A 1 79 ? 15.055 -9.905 11.798 1.00 93.19 79 ASP A C 1
ATOM 639 O O . ASP A 1 79 ? 16.211 -10.262 11.572 1.00 93.19 79 ASP A O 1
ATOM 643 N N . LEU A 1 80 ? 14.122 -9.942 10.837 1.00 90.88 80 LEU A N 1
ATOM 644 C CA . LEU A 1 80 ? 14.392 -10.385 9.457 1.00 90.88 80 LEU A CA 1
ATOM 645 C C . LEU A 1 80 ? 15.449 -9.525 8.735 1.00 90.88 80 LEU A C 1
ATOM 64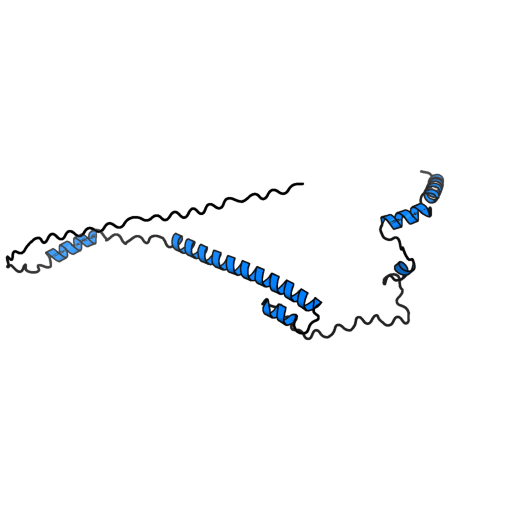7 O O . LEU A 1 80 ? 16.115 -9.982 7.797 1.00 90.88 80 LEU A O 1
ATOM 651 N N . GLY A 1 81 ? 15.609 -8.269 9.157 1.00 91.88 81 GLY A N 1
ATOM 652 C CA . GLY A 1 81 ? 16.627 -7.346 8.665 1.00 91.88 81 GLY A CA 1
ATOM 653 C C . GLY A 1 81 ? 17.997 -7.498 9.331 1.00 91.88 81 GLY A C 1
ATOM 654 O O . GLY A 1 81 ? 18.969 -6.913 8.831 1.00 91.88 81 GLY A O 1
ATOM 655 N N . LEU A 1 82 ? 18.103 -8.263 10.425 1.00 89.75 82 LEU A N 1
ATOM 656 C CA . LEU A 1 82 ? 19.374 -8.553 11.089 1.00 89.75 82 LEU A CA 1
ATOM 657 C C . LEU A 1 82 ? 20.258 -9.404 10.167 1.00 89.75 82 LEU A C 1
ATOM 659 O O . LEU A 1 82 ? 19.784 -10.230 9.387 1.00 89.75 82 LEU A O 1
ATOM 663 N N . ASN A 1 83 ? 21.570 -9.160 10.201 1.00 89.25 83 ASN A N 1
ATOM 664 C CA . ASN A 1 83 ? 22.564 -9.845 9.359 1.00 89.25 83 ASN A CA 1
ATOM 665 C C . ASN A 1 83 ? 22.360 -9.689 7.834 1.00 89.25 83 ASN A C 1
ATOM 667 O O . ASN A 1 83 ? 22.948 -10.428 7.043 1.00 89.25 83 ASN A O 1
ATOM 671 N N . LYS A 1 84 ? 21.540 -8.725 7.386 1.00 92.81 84 LYS A N 1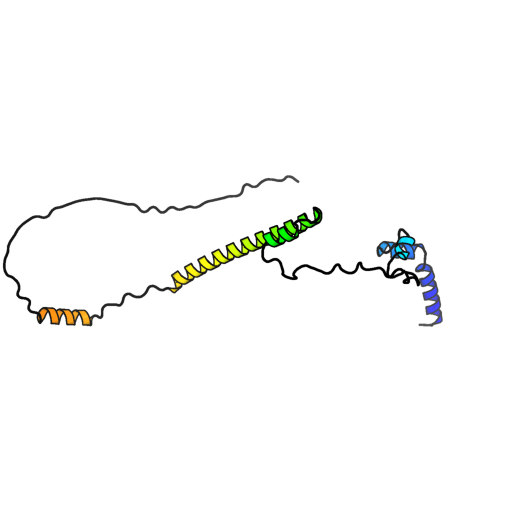
ATOM 672 C CA . LYS A 1 84 ? 21.364 -8.385 5.963 1.00 92.81 84 LYS A CA 1
ATOM 673 C C . LYS A 1 84 ? 22.122 -7.113 5.586 1.00 92.81 84 LYS A C 1
ATOM 675 O O . LYS A 1 84 ? 22.549 -6.327 6.431 1.00 92.81 84 LYS A O 1
ATOM 680 N N . THR A 1 85 ? 22.248 -6.876 4.279 1.00 95.94 85 THR A N 1
ATOM 681 C CA . THR A 1 85 ? 22.891 -5.664 3.751 1.00 95.94 85 THR A CA 1
ATOM 682 C C . THR A 1 85 ? 22.168 -4.393 4.223 1.00 95.94 85 THR A C 1
ATOM 684 O O . THR A 1 85 ? 20.942 -4.416 4.385 1.00 95.94 85 THR A O 1
ATOM 687 N N . PRO A 1 86 ? 22.864 -3.246 4.373 1.00 96.62 86 PRO A N 1
ATOM 688 C CA . PRO A 1 86 ? 22.249 -2.003 4.851 1.00 96.62 86 PRO A CA 1
ATOM 689 C C . PRO A 1 86 ? 21.011 -1.578 4.048 1.00 96.62 86 PRO A C 1
ATOM 691 O O . PRO A 1 86 ? 20.015 -1.139 4.621 1.00 96.62 86 PRO A O 1
ATOM 694 N N . LYS A 1 87 ? 21.034 -1.770 2.720 1.00 96.00 87 LYS A N 1
ATOM 695 C CA . LYS A 1 87 ? 19.896 -1.487 1.829 1.00 96.00 87 LYS A CA 1
ATOM 696 C C . LYS A 1 87 ? 18.682 -2.362 2.151 1.00 96.00 87 LYS A C 1
ATOM 698 O O . LYS A 1 87 ? 17.556 -1.884 2.112 1.00 96.00 87 LYS A O 1
ATOM 703 N N . THR A 1 88 ? 18.910 -3.632 2.472 1.00 94.94 88 THR A N 1
ATOM 704 C CA . THR A 1 88 ? 17.854 -4.588 2.823 1.00 94.94 88 THR A CA 1
ATOM 705 C C . THR A 1 88 ? 17.280 -4.295 4.203 1.00 94.94 88 THR A C 1
ATOM 707 O O . THR A 1 88 ? 16.064 -4.212 4.343 1.00 94.94 88 THR A O 1
ATOM 710 N N . ARG A 1 89 ? 18.138 -4.016 5.191 1.00 95.81 89 ARG A N 1
ATOM 711 C CA . ARG A 1 89 ? 17.722 -3.602 6.538 1.00 95.81 89 ARG A CA 1
ATOM 712 C C . ARG A 1 89 ? 16.848 -2.343 6.517 1.00 95.81 89 ARG A C 1
ATOM 714 O O . ARG A 1 89 ? 15.835 -2.291 7.203 1.00 95.81 89 ARG A O 1
ATOM 721 N N . ARG A 1 90 ? 17.178 -1.356 5.669 1.00 96.56 90 ARG A N 1
ATOM 722 C CA . ARG A 1 90 ? 16.335 -0.160 5.466 1.00 96.56 90 ARG A CA 1
ATOM 723 C C . ARG A 1 90 ? 14.926 -0.508 4.973 1.00 96.56 90 ARG A C 1
ATOM 725 O O . ARG A 1 90 ? 13.975 0.073 5.478 1.00 96.56 90 ARG A O 1
ATOM 732 N N . ARG A 1 91 ? 14.780 -1.456 4.037 1.00 96.62 91 ARG A N 1
ATOM 733 C CA . ARG A 1 91 ? 13.456 -1.888 3.544 1.00 96.62 91 ARG A CA 1
ATOM 734 C C . ARG A 1 91 ? 12.614 -2.500 4.664 1.00 96.62 91 ARG A C 1
ATOM 736 O O . ARG A 1 91 ? 11.474 -2.090 4.841 1.00 96.62 91 ARG A O 1
ATOM 743 N N . TYR A 1 92 ? 13.195 -3.395 5.461 1.00 95.88 92 TYR A N 1
ATOM 744 C CA . TYR A 1 92 ? 12.506 -3.981 6.616 1.00 95.88 92 TYR A CA 1
ATOM 745 C C . TYR A 1 92 ? 12.102 -2.929 7.656 1.00 95.88 92 TYR A C 1
ATOM 747 O O . TYR A 1 92 ? 10.981 -2.963 8.150 1.00 95.88 92 TYR A O 1
ATOM 755 N N . ASN A 1 93 ? 12.955 -1.936 7.927 1.00 95.75 93 ASN A N 1
ATOM 756 C CA . ASN A 1 93 ? 12.625 -0.855 8.862 1.00 95.75 93 ASN A CA 1
ATOM 757 C C . ASN A 1 93 ? 11.435 0.000 8.403 1.00 95.75 93 ASN A C 1
ATOM 759 O O . ASN A 1 93 ? 10.627 0.406 9.237 1.00 95.75 93 ASN A O 1
ATOM 763 N N . VAL A 1 94 ? 11.311 0.270 7.099 1.00 97.56 94 VAL A N 1
ATOM 764 C CA . VAL A 1 94 ? 10.156 0.999 6.544 1.00 97.56 94 VAL A CA 1
ATOM 765 C C . VAL A 1 94 ? 8.869 0.210 6.776 1.00 97.56 94 VAL A C 1
ATOM 767 O O . VAL A 1 94 ? 7.887 0.774 7.254 1.00 97.56 94 VAL A O 1
ATOM 770 N N . ILE A 1 95 ? 8.897 -1.097 6.510 1.00 95.56 95 ILE A N 1
ATOM 771 C CA . ILE A 1 95 ? 7.744 -1.982 6.716 1.00 95.56 95 ILE A CA 1
ATOM 772 C C . ILE A 1 95 ? 7.387 -2.051 8.210 1.00 95.56 95 ILE A C 1
ATOM 774 O O . ILE A 1 95 ? 6.230 -1.859 8.571 1.00 95.56 95 ILE A O 1
ATOM 778 N N . ALA A 1 96 ? 8.377 -2.241 9.089 1.00 96.19 96 ALA A N 1
ATOM 779 C CA . ALA A 1 96 ? 8.169 -2.296 10.536 1.00 96.19 96 ALA A CA 1
ATOM 780 C C . ALA A 1 96 ? 7.539 -1.006 11.090 1.00 96.19 96 ALA A C 1
ATOM 782 O O . ALA A 1 96 ? 6.644 -1.076 11.929 1.00 96.19 96 ALA A O 1
ATOM 783 N N . LYS A 1 97 ? 7.964 0.165 10.594 1.00 97.50 97 LYS A N 1
ATOM 784 C CA . LYS A 1 97 ? 7.382 1.459 10.979 1.00 97.50 97 LYS A CA 1
ATOM 785 C C . LYS A 1 97 ? 5.930 1.597 10.508 1.00 97.50 97 LYS A C 1
ATOM 787 O O . LYS A 1 97 ? 5.093 2.086 11.260 1.00 97.50 97 LYS A O 1
ATOM 792 N N . GLY A 1 98 ? 5.627 1.159 9.284 1.00 96.81 98 GLY A N 1
ATOM 793 C CA . GLY A 1 98 ? 4.253 1.137 8.771 1.00 96.81 98 GLY A CA 1
ATOM 794 C C . GLY A 1 98 ? 3.339 0.236 9.606 1.00 96.81 98 GLY A C 1
ATOM 795 O O . GLY A 1 98 ? 2.212 0.613 9.917 1.00 96.81 98 GLY A O 1
ATOM 796 N N . PHE A 1 99 ? 3.859 -0.912 10.043 1.00 96.06 99 PHE A N 1
ATOM 797 C CA . PHE A 1 99 ? 3.138 -1.833 10.915 1.00 96.06 99 PHE A CA 1
ATOM 798 C C . PHE A 1 99 ? 2.804 -1.208 12.277 1.00 96.06 99 PHE A C 1
ATOM 800 O O . PHE A 1 99 ? 1.677 -1.320 12.745 1.00 96.06 99 PHE A O 1
ATOM 807 N N . GLU A 1 100 ? 3.749 -0.493 12.895 1.00 96.00 100 GLU A N 1
ATOM 808 C CA . GLU A 1 100 ? 3.517 0.195 14.176 1.00 96.00 100 GLU A CA 1
ATOM 809 C C . GLU A 1 100 ? 2.458 1.286 14.075 1.00 96.00 100 GLU A C 1
ATOM 811 O O . GLU A 1 100 ? 1.599 1.382 14.950 1.00 96.00 100 GLU A O 1
ATOM 816 N N . ALA A 1 101 ? 2.478 2.071 12.996 1.00 96.81 101 ALA A N 1
ATOM 817 C CA . ALA A 1 101 ? 1.436 3.060 12.744 1.00 96.81 101 ALA A CA 1
ATOM 818 C C . ALA A 1 101 ? 0.056 2.389 12.651 1.00 96.81 101 ALA A C 1
ATOM 820 O O . ALA A 1 101 ? -0.899 2.844 13.277 1.00 96.81 101 ALA A O 1
ATOM 821 N N . HIS A 1 102 ? -0.040 1.256 11.948 1.00 95.56 102 HIS A N 1
ATOM 822 C CA . HIS A 1 102 ? -1.286 0.500 11.876 1.00 95.56 102 HIS A CA 1
ATOM 823 C C . HIS A 1 102 ? -1.724 -0.034 13.251 1.00 95.56 102 HIS A C 1
ATOM 825 O O . HIS A 1 102 ? -2.871 0.166 13.648 1.00 95.56 102 HIS A O 1
ATOM 831 N N . GLN A 1 103 ? -0.816 -0.624 14.031 1.00 94.75 103 GLN A N 1
ATOM 832 C CA . GLN A 1 103 ? -1.127 -1.091 15.387 1.00 94.75 103 GLN A CA 1
ATOM 833 C C . GLN A 1 103 ? -1.624 0.039 16.299 1.00 94.75 103 GLN A C 1
ATOM 835 O O . GLN A 1 103 ? -2.554 -0.172 17.075 1.00 94.75 103 GLN A O 1
ATOM 840 N N . GLN A 1 104 ? -1.057 1.243 16.183 1.00 96.50 104 GLN A N 1
ATOM 841 C CA . GLN A 1 104 ? -1.532 2.420 16.916 1.00 96.50 104 GLN A CA 1
ATOM 842 C C . GLN A 1 104 ? -2.953 2.815 16.504 1.00 96.50 104 GLN A C 1
ATOM 844 O O . GLN A 1 104 ? -3.781 3.075 17.376 1.00 96.50 104 GLN A O 1
ATOM 849 N N . THR A 1 105 ? -3.265 2.813 15.203 1.00 97.75 105 THR A N 1
ATOM 850 C CA . THR A 1 105 ? -4.632 3.101 14.731 1.00 97.75 105 THR A CA 1
ATOM 851 C C . THR A 1 105 ? -5.637 2.077 15.247 1.00 97.75 105 THR A C 1
ATOM 853 O O . THR A 1 105 ? -6.680 2.458 15.773 1.00 97.75 105 THR A O 1
ATOM 856 N N . VAL A 1 106 ? -5.295 0.786 15.195 1.00 97.38 106 VAL A N 1
ATOM 857 C CA . VAL A 1 106 ? -6.138 -0.288 15.731 1.00 97.38 106 VAL A CA 1
ATOM 858 C C . VAL A 1 106 ? -6.348 -0.100 17.231 1.00 97.38 106 VAL A C 1
ATOM 860 O O . VAL A 1 106 ? -7.486 -0.116 17.681 1.00 97.38 106 VAL A O 1
ATOM 863 N N . ALA A 1 107 ? -5.290 0.163 18.002 1.00 97.25 107 ALA A N 1
ATOM 864 C CA . ALA A 1 107 ? -5.403 0.397 19.440 1.00 97.25 107 ALA A CA 1
ATOM 865 C C . ALA A 1 107 ? -6.294 1.609 19.771 1.00 97.25 107 ALA A C 1
ATOM 867 O O . ALA A 1 107 ? -7.137 1.525 20.666 1.00 97.25 107 ALA A O 1
ATOM 868 N N . ALA A 1 108 ? -6.153 2.713 19.032 1.00 98.25 108 ALA A N 1
ATOM 869 C CA . ALA A 1 108 ? -6.996 3.895 19.194 1.00 98.25 108 ALA A CA 1
ATOM 870 C C . ALA A 1 108 ? -8.472 3.593 18.882 1.00 98.25 108 ALA A C 1
ATOM 872 O O . ALA A 1 108 ? -9.363 4.001 19.631 1.00 98.25 108 ALA A O 1
ATOM 873 N N . HIS A 1 109 ? -8.742 2.833 17.817 1.00 98.50 109 HIS A N 1
ATOM 874 C CA . HIS A 1 109 ? -10.094 2.392 17.480 1.00 98.50 109 HIS A CA 1
ATOM 875 C C . HIS A 1 109 ? -10.674 1.462 18.545 1.00 98.50 109 HIS A C 1
ATOM 877 O O . HIS A 1 109 ? -11.796 1.695 18.986 1.00 98.50 109 HIS A O 1
ATOM 883 N N . THR A 1 110 ? -9.909 0.484 19.030 1.00 98.25 110 THR A N 1
ATOM 884 C CA . THR A 1 110 ? -10.331 -0.413 20.114 1.00 98.25 110 THR A CA 1
ATOM 885 C C . THR A 1 110 ? -10.707 0.368 21.374 1.00 98.25 110 THR A C 1
ATOM 887 O O . THR A 1 110 ? -11.744 0.103 21.977 1.00 98.25 110 THR A O 1
ATOM 890 N N . GLN A 1 111 ? -9.924 1.386 21.749 1.00 98.31 111 GLN A N 1
ATOM 891 C CA . GLN A 1 111 ? -10.257 2.254 22.884 1.00 98.31 111 GLN A CA 1
ATOM 892 C C . GLN A 1 111 ? -11.529 3.074 22.642 1.00 98.31 111 GLN A C 1
ATOM 894 O O . GLN A 1 111 ? -12.340 3.239 23.554 1.00 98.31 111 GLN A O 1
ATOM 899 N N . ARG A 1 112 ? -11.725 3.598 21.425 1.00 98.19 112 ARG A N 1
ATOM 900 C CA . ARG A 1 112 ? -12.942 4.344 21.078 1.00 98.19 112 ARG A CA 1
ATOM 901 C C . ARG A 1 112 ? -14.177 3.449 21.124 1.00 98.19 112 ARG A C 1
ATOM 903 O O . ARG A 1 112 ? -15.190 3.890 21.657 1.00 98.19 112 ARG A O 1
ATOM 910 N N . ILE A 1 113 ? -14.077 2.223 20.611 1.00 98.25 113 ILE A N 1
ATOM 911 C CA . ILE A 1 113 ? -15.148 1.222 20.662 1.00 98.25 113 ILE A CA 1
ATOM 912 C C . ILE A 1 113 ? -15.510 0.931 22.118 1.00 98.25 113 ILE A C 1
ATOM 914 O O . ILE A 1 113 ? -16.662 1.118 22.484 1.00 98.25 113 ILE A O 1
ATOM 918 N N . ALA A 1 114 ? -14.531 0.619 22.973 1.00 98.19 114 ALA A N 1
ATOM 919 C CA . ALA A 1 114 ? -14.784 0.336 24.387 1.00 98.19 114 ALA A CA 1
ATOM 920 C C . ALA A 1 114 ? -15.491 1.497 25.120 1.00 98.19 114 ALA A C 1
ATOM 922 O O . ALA A 1 114 ? -16.414 1.272 25.899 1.00 98.19 114 ALA A O 1
ATOM 923 N N . ARG A 1 115 ? -15.104 2.753 24.843 1.00 97.94 115 ARG A N 1
ATOM 924 C CA . ARG A 1 115 ? -15.780 3.938 25.408 1.00 97.94 115 ARG A CA 1
ATOM 925 C C . ARG A 1 115 ? -17.227 4.063 24.931 1.00 97.94 115 ARG A C 1
ATOM 927 O O . ARG A 1 115 ? -18.114 4.323 25.736 1.00 97.94 115 ARG A O 1
ATOM 934 N N . LEU A 1 116 ? -17.463 3.879 23.632 1.00 97.50 116 LEU A N 1
ATOM 935 C CA . LEU A 1 116 ? -18.808 3.938 23.053 1.00 97.50 116 LEU A CA 1
ATOM 936 C C . LEU A 1 116 ? -19.699 2.809 23.581 1.00 97.50 116 LEU A C 1
ATOM 938 O O . LEU A 1 116 ? -20.867 3.037 23.880 1.00 97.50 116 LEU A O 1
ATOM 942 N N . GLU A 1 117 ? -19.154 1.605 23.739 1.00 96.75 117 GLU A N 1
ATOM 943 C CA . GLU A 1 117 ? -19.857 0.472 24.340 1.00 96.75 117 GLU A CA 1
ATOM 944 C C . GLU A 1 117 ? -20.239 0.754 25.798 1.00 96.75 117 GLU A C 1
ATOM 946 O O . GLU A 1 117 ? -21.356 0.440 26.210 1.00 96.75 117 GLU A O 1
ATOM 951 N N . GLU A 1 118 ? -19.370 1.410 26.574 1.00 95.75 118 GLU A N 1
ATOM 952 C CA . GLU A 1 118 ? -19.687 1.827 27.942 1.00 95.75 118 GLU A CA 1
ATOM 953 C C . GLU A 1 118 ? -20.791 2.898 27.982 1.00 95.75 118 GLU A C 1
ATOM 955 O O . GLU A 1 118 ? -21.721 2.802 28.788 1.00 95.75 118 GLU A O 1
ATOM 960 N N . GLU A 1 119 ? -20.728 3.906 27.109 1.00 95.56 119 GLU A N 1
ATOM 961 C CA . GLU A 1 119 ? -21.776 4.926 26.978 1.00 95.56 119 GLU A CA 1
ATOM 962 C C . GLU A 1 119 ? -23.126 4.293 26.615 1.00 95.56 119 GLU A C 1
ATOM 964 O O . GLU A 1 119 ? -24.141 4.564 27.267 1.00 95.56 119 GLU A O 1
ATOM 969 N N . LEU A 1 120 ? -23.137 3.381 25.638 1.00 95.31 120 LEU A N 1
ATOM 970 C CA . LEU A 1 120 ? -24.325 2.613 25.272 1.00 95.31 120 LEU A CA 1
ATOM 971 C C . LEU A 1 120 ? -24.825 1.759 26.439 1.00 95.31 120 LEU A C 1
ATOM 973 O O . LEU A 1 120 ? -26.029 1.728 26.692 1.00 95.31 120 LEU A O 1
ATOM 977 N N . ALA A 1 121 ? -23.941 1.113 27.201 1.00 92.62 121 ALA A N 1
ATOM 978 C CA . ALA A 1 121 ? -24.325 0.344 28.382 1.00 92.62 121 ALA A CA 1
ATOM 979 C C . ALA A 1 121 ? -24.958 1.235 29.464 1.00 92.62 121 ALA A C 1
ATOM 981 O O . ALA A 1 121 ? -25.954 0.851 30.077 1.00 92.62 121 ALA A O 1
ATOM 982 N N . ARG A 1 122 ? -24.440 2.451 29.684 1.00 89.81 122 ARG A N 1
ATOM 983 C CA . ARG A 1 122 ? -25.013 3.422 30.636 1.00 89.81 122 ARG A CA 1
ATOM 984 C C . ARG A 1 122 ? -26.403 3.889 30.208 1.00 89.81 122 ARG A C 1
ATOM 986 O O . ARG A 1 122 ? -27.304 3.932 31.046 1.00 89.81 122 ARG A O 1
ATOM 993 N N . LEU A 1 123 ? -26.585 4.196 28.924 1.00 88.38 123 LEU A N 1
ATOM 994 C CA . LEU A 1 123 ? -27.870 4.627 28.364 1.00 88.38 123 LEU A CA 1
ATOM 995 C C . LEU A 1 123 ? -28.907 3.496 28.367 1.00 88.38 123 LEU A C 1
ATOM 997 O O . LEU A 1 123 ? -30.055 3.701 28.761 1.00 88.38 123 LEU A O 1
ATOM 1001 N N . THR A 1 124 ? -28.501 2.285 27.985 1.00 84.81 124 THR A N 1
ATOM 1002 C CA . THR A 1 124 ? -29.396 1.118 27.908 1.00 84.81 124 THR A CA 1
ATOM 1003 C C . THR A 1 124 ? -29.723 0.516 29.271 1.00 84.81 124 THR A C 1
ATOM 1005 O O . THR A 1 124 ? -30.782 -0.092 29.418 1.00 84.81 124 THR A O 1
ATOM 1008 N N . ARG A 1 125 ? -28.885 0.721 30.302 1.00 77.62 125 ARG A N 1
ATOM 1009 C CA . ARG A 1 125 ? -29.106 0.172 31.654 1.00 77.62 125 ARG A CA 1
ATOM 1010 C C . ARG A 1 125 ? -30.450 0.574 32.264 1.00 77.62 125 ARG A C 1
ATOM 1012 O O . ARG A 1 125 ? -30.927 -0.152 33.135 1.00 77.62 125 ARG A O 1
ATOM 1019 N N . GLY A 1 126 ? -31.069 1.662 31.798 1.00 73.69 126 GLY A N 1
ATOM 1020 C CA . GLY A 1 126 ? -32.392 2.111 32.222 1.00 73.69 126 GLY A CA 1
ATOM 1021 C C . GLY A 1 126 ? -32.448 2.484 33.710 1.00 73.69 126 GLY A C 1
ATOM 1022 O O . GLY A 1 126 ? -31.835 1.873 34.588 1.00 73.69 126 GLY A O 1
ATOM 1023 N N . LYS A 1 127 ? -33.226 3.507 34.063 1.00 75.44 127 LYS A N 1
ATOM 1024 C CA . LYS A 1 127 ? -33.481 3.790 35.480 1.00 75.44 127 LYS A CA 1
ATOM 1025 C C . LYS A 1 127 ? -34.441 2.713 35.993 1.00 75.44 127 LYS A C 1
ATOM 1027 O O . LYS A 1 127 ? -35.628 2.749 35.674 1.00 75.44 127 LYS A O 1
ATOM 1032 N N . LYS A 1 128 ? -33.940 1.726 36.752 1.00 71.94 128 LYS A N 1
ATOM 1033 C CA . LYS A 1 128 ? -34.804 0.726 37.404 1.00 71.94 128 LYS A CA 1
ATOM 1034 C C . LYS A 1 128 ? -35.840 1.478 38.240 1.00 71.94 128 LYS A C 1
ATOM 1036 O O . LYS A 1 128 ? -35.471 2.194 39.173 1.00 71.94 128 LYS A O 1
ATOM 1041 N N . ARG A 1 129 ? -37.124 1.349 37.886 1.00 71.88 129 ARG A N 1
ATOM 1042 C CA . ARG A 1 129 ? -38.219 1.925 38.672 1.00 71.88 129 ARG A CA 1
ATOM 1043 C C . ARG A 1 129 ? -38.091 1.377 40.090 1.00 71.88 129 ARG A C 1
ATOM 1045 O O . ARG A 1 129 ? -37.999 0.163 40.275 1.00 71.88 129 ARG A O 1
ATOM 1052 N N . LYS A 1 130 ? -38.028 2.263 41.087 1.00 74.50 130 LYS A N 1
ATOM 1053 C CA . LYS A 1 130 ? -38.164 1.835 42.481 1.00 74.50 130 LYS A CA 1
ATOM 1054 C C . LYS A 1 130 ? -39.528 1.155 42.587 1.00 74.50 130 LYS A C 1
ATOM 1056 O O . LYS A 1 130 ? -40.506 1.684 42.060 1.00 74.50 130 LYS A O 1
ATOM 1061 N N . ALA A 1 131 ? -39.570 -0.034 43.184 1.00 77.81 131 ALA A N 1
ATOM 1062 C CA . ALA A 1 131 ? -40.827 -0.723 43.423 1.00 77.81 131 ALA A CA 1
ATOM 1063 C C . ALA A 1 131 ? -41.723 0.219 44.232 1.00 77.81 131 ALA A C 1
ATOM 1065 O O . ALA A 1 131 ? -41.357 0.610 45.341 1.00 77.81 131 ALA A O 1
ATOM 1066 N N . VAL A 1 132 ? -42.845 0.639 43.646 1.00 76.69 132 VAL A N 1
ATOM 1067 C CA . VAL A 1 132 ? -43.836 1.452 44.351 1.00 76.69 132 VAL A CA 1
ATOM 1068 C C . VAL A 1 132 ? -44.372 0.574 45.482 1.00 76.69 132 VAL A C 1
ATOM 1070 O O . VAL A 1 132 ? -44.871 -0.518 45.190 1.00 76.69 132 VAL A O 1
ATOM 1073 N N . PRO A 1 133 ? -44.230 0.975 46.761 1.00 80.44 133 PRO A N 1
ATOM 1074 C CA . PRO A 1 133 ? -44.760 0.192 47.865 1.00 80.44 133 PRO A CA 1
ATOM 1075 C C . PRO A 1 133 ? -46.251 -0.050 47.639 1.00 80.44 133 PRO A C 1
ATOM 1077 O O . PRO A 1 133 ? -46.998 0.898 47.401 1.00 80.44 133 PRO A O 1
ATOM 1080 N N . ASN A 1 134 ? -46.674 -1.318 47.676 1.00 80.44 134 ASN A N 1
ATOM 1081 C CA . ASN A 1 134 ? -48.078 -1.675 47.503 1.00 80.44 134 ASN A CA 1
ATOM 1082 C C . ASN A 1 134 ? -48.915 -0.874 48.524 1.00 80.44 134 ASN A C 1
ATOM 1084 O O . ASN A 1 134 ? -48.653 -1.002 49.726 1.00 80.44 134 ASN A O 1
ATOM 1088 N N . PRO A 1 135 ? -49.897 -0.063 48.089 1.00 78.94 135 PRO A N 1
ATOM 1089 C CA . PRO A 1 135 ? -50.695 0.766 48.990 1.00 78.94 135 PRO A CA 1
ATOM 1090 C C . PRO A 1 135 ? -51.401 -0.065 50.069 1.00 78.94 135 PRO A C 1
ATOM 1092 O O . PRO A 1 135 ? -51.490 0.379 51.212 1.00 78.94 135 PRO A O 1
ATOM 1095 N N . ASN A 1 136 ? -51.779 -1.309 49.759 1.00 79.94 136 ASN A N 1
ATOM 1096 C CA . ASN A 1 136 ? -52.418 -2.226 50.707 1.00 79.94 136 ASN A CA 1
ATOM 1097 C C . ASN A 1 136 ? -51.480 -2.697 51.823 1.00 79.94 136 ASN A C 1
ATOM 1099 O O . ASN A 1 136 ? -51.945 -3.098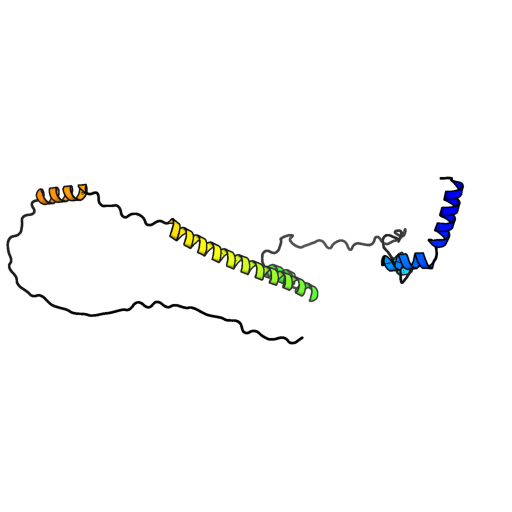 52.887 1.00 79.94 136 ASN A O 1
ATOM 1103 N N . LYS A 1 137 ? -50.159 -2.595 51.632 1.00 81.19 137 LYS A N 1
ATOM 1104 C CA . LYS A 1 137 ? -49.190 -2.964 52.667 1.00 81.19 137 LYS A CA 1
ATOM 1105 C C . LYS A 1 137 ? -49.265 -2.018 53.867 1.00 81.19 137 LYS A C 1
ATOM 1107 O O . LYS A 1 137 ? -49.142 -2.484 54.988 1.00 81.19 137 LYS A O 1
ATOM 1112 N N . ARG A 1 138 ? -49.543 -0.724 53.639 1.00 76.31 138 ARG A N 1
ATOM 1113 C CA . ARG A 1 138 ? -49.719 0.276 54.712 1.00 76.31 138 ARG A CA 1
ATOM 1114 C C . ARG A 1 138 ? -50.905 -0.064 55.613 1.00 76.31 138 ARG A C 1
ATOM 1116 O O . ARG A 1 138 ? -50.815 0.099 56.821 1.00 76.31 138 ARG A O 1
ATOM 1123 N N . PHE A 1 139 ? -51.997 -0.549 55.025 1.00 72.88 139 PHE A N 1
ATOM 1124 C CA . PHE A 1 139 ? -53.203 -0.907 55.770 1.00 72.88 139 PHE A CA 1
ATOM 1125 C C . PHE A 1 139 ? -53.013 -2.171 56.621 1.00 72.88 139 PHE A C 1
ATOM 1127 O O . PHE A 1 139 ? -53.507 -2.214 57.743 1.00 72.88 139 PHE A O 1
ATOM 1134 N N . MET A 1 140 ? -52.243 -3.156 56.139 1.00 76.44 140 MET A N 1
ATOM 1135 C CA . MET A 1 140 ? -51.877 -4.337 56.937 1.00 76.44 140 MET A CA 1
ATOM 1136 C C . MET A 1 140 ? -51.032 -3.960 58.159 1.00 76.44 140 MET A C 1
ATOM 1138 O O . MET A 1 140 ? -51.329 -4.409 59.260 1.00 76.44 140 MET A O 1
ATOM 1142 N N . THR A 1 141 ? -50.049 -3.065 57.998 1.00 75.25 141 THR A N 1
ATOM 1143 C CA . THR A 1 141 ? -49.202 -2.618 59.118 1.00 75.25 141 THR A CA 1
ATOM 1144 C C . THR A 1 141 ? -50.008 -1.881 60.187 1.00 75.25 141 THR A C 1
ATOM 1146 O O . THR A 1 141 ? -49.776 -2.086 61.371 1.00 75.25 141 THR A O 1
ATOM 1149 N N . LEU A 1 142 ? -50.991 -1.061 59.792 1.00 72.44 142 LEU A N 1
ATOM 1150 C CA . LEU A 1 142 ? -51.872 -0.378 60.747 1.00 72.44 142 LEU A CA 1
ATOM 1151 C C . LEU A 1 142 ? -52.733 -1.368 61.544 1.00 72.44 142 LEU A C 1
ATOM 1153 O O . LEU A 1 142 ? -52.875 -1.223 62.758 1.00 72.44 142 LEU A O 1
ATOM 1157 N N . GLY A 1 143 ? -53.266 -2.397 60.880 1.00 72.75 143 GLY A N 1
ATOM 1158 C CA . GLY A 1 143 ? -54.003 -3.476 61.539 1.00 72.75 143 GLY A CA 1
ATOM 1159 C C . GLY A 1 143 ? -53.137 -4.258 62.528 1.00 72.75 143 GLY A C 1
ATOM 1160 O O . GLY A 1 143 ? -53.574 -4.519 63.643 1.00 72.75 143 GLY A O 1
ATOM 1161 N N . GLU A 1 144 ? -51.889 -4.557 62.162 1.00 74.44 144 GLU A N 1
ATOM 1162 C CA . GLU A 1 144 ? -50.915 -5.218 63.040 1.00 74.44 144 GLU A CA 1
ATOM 1163 C C . GLU A 1 144 ? -50.519 -4.347 64.241 1.00 74.44 144 GLU A C 1
ATOM 1165 O O . GLU A 1 144 ? -50.460 -4.864 65.349 1.00 74.44 144 GLU A O 1
ATOM 1170 N N . THR A 1 145 ? -50.333 -3.031 64.076 1.00 68.75 145 THR A N 1
ATOM 1171 C CA . THR A 1 145 ? -50.049 -2.116 65.205 1.00 68.75 145 THR A CA 1
ATOM 1172 C C . THR A 1 145 ? -51.232 -1.935 66.157 1.00 68.75 145 THR A C 1
ATOM 1174 O O . THR A 1 145 ? -51.041 -1.651 67.333 1.00 68.75 145 THR A O 1
ATOM 1177 N N . LEU A 1 146 ? -52.465 -2.094 65.664 1.00 66.25 146 LEU A N 1
ATOM 1178 C CA . LEU A 1 146 ? -53.678 -2.034 66.487 1.00 66.25 146 LEU A CA 1
ATOM 1179 C C . LEU A 1 146 ? -53.971 -3.374 67.177 1.00 66.25 146 LEU A C 1
ATOM 1181 O O . LEU A 1 146 ? -54.488 -3.392 68.294 1.00 66.25 146 LEU A O 1
ATOM 1185 N N . ALA A 1 147 ? -53.653 -4.491 66.517 1.00 67.62 147 ALA A N 1
ATOM 1186 C CA . ALA A 1 147 ? -53.802 -5.837 67.063 1.00 67.62 147 ALA A CA 1
ATOM 1187 C C . ALA A 1 147 ? -52.682 -6.181 68.062 1.00 67.62 147 ALA A C 1
ATOM 1189 O O . ALA A 1 147 ? -52.944 -6.785 69.102 1.00 67.62 147 ALA A O 1
ATOM 1190 N N . GLY A 1 148 ? -51.452 -5.747 67.784 1.00 61.06 148 GLY A N 1
ATOM 1191 C CA . GLY A 1 148 ? -50.313 -5.768 68.693 1.00 61.06 148 GLY A CA 1
ATOM 1192 C C . GLY A 1 148 ? -50.400 -4.615 69.684 1.00 61.06 148 GLY A C 1
ATOM 1193 O O . GLY A 1 148 ? -49.654 -3.649 69.584 1.00 61.06 148 GLY A O 1
ATOM 1194 N N . LYS A 1 149 ? -51.327 -4.702 70.642 1.00 57.22 149 LYS A N 1
ATOM 1195 C CA . LYS A 1 149 ? -51.321 -3.854 71.839 1.00 57.22 149 LYS A CA 1
ATOM 1196 C C . LYS A 1 149 ? -50.028 -4.097 72.632 1.00 57.22 149 LYS A C 1
ATOM 1198 O O . LYS A 1 149 ? -50.025 -4.884 73.574 1.00 57.22 149 LYS A O 1
ATOM 1203 N N . GLU A 1 150 ? -48.939 -3.428 72.275 1.00 51.09 150 GLU A N 1
ATOM 1204 C CA . GLU A 1 150 ? -47.868 -3.160 73.231 1.00 51.09 150 GLU A CA 1
ATOM 1205 C C . GLU A 1 150 ? -48.391 -2.134 74.236 1.00 51.09 150 GLU A C 1
ATOM 1207 O O . GLU A 1 150 ? -48.872 -1.053 73.889 1.00 51.09 150 GLU A O 1
ATOM 1212 N N . SER A 1 151 ? -48.359 -2.533 75.504 1.00 49.53 151 SER A N 1
ATOM 1213 C CA . SER A 1 151 ? -48.626 -1.686 76.654 1.00 49.53 151 SER A CA 1
ATOM 1214 C C . SER A 1 151 ? -47.765 -0.430 76.578 1.00 49.53 151 SER A C 1
ATOM 1216 O O . SER A 1 151 ? -46.540 -0.518 76.631 1.00 49.53 151 SER A O 1
ATOM 1218 N N . ILE A 1 152 ? -48.415 0.728 76.493 1.00 51.81 152 ILE A N 1
ATOM 1219 C CA . ILE A 1 152 ? -47.803 2.025 76.775 1.00 51.81 152 ILE A CA 1
ATOM 1220 C C . ILE A 1 152 ? -47.152 1.920 78.166 1.00 51.81 152 ILE A C 1
ATOM 1222 O O . ILE A 1 152 ? -47.887 1.691 79.130 1.00 51.81 152 ILE A O 1
ATOM 1226 N N . PRO A 1 153 ? -45.823 2.071 78.331 1.00 46.09 153 PRO A N 1
ATOM 1227 C CA . PRO A 1 153 ? -45.291 2.360 79.647 1.00 46.09 153 PRO A CA 1
ATOM 1228 C C . PRO A 1 153 ? -45.646 3.815 79.960 1.00 46.09 153 PRO A C 1
ATOM 1230 O O . PRO A 1 153 ? -45.105 4.758 79.380 1.00 46.09 153 PRO A O 1
ATOM 1233 N N . GLU A 1 154 ? -46.617 3.991 80.852 1.00 46.91 154 GLU A N 1
ATOM 1234 C CA . GLU A 1 154 ? -46.828 5.253 81.545 1.00 46.91 154 GLU A CA 1
ATOM 1235 C C . GLU A 1 154 ? -45.566 5.632 82.330 1.00 46.91 154 GLU A C 1
ATOM 1237 O O . GLU A 1 154 ? -45.009 4.826 83.074 1.00 46.91 154 GLU A O 1
ATOM 1242 N N . GLY A 1 155 ? -45.173 6.900 82.208 1.00 47.44 155 GLY A N 1
ATOM 1243 C CA . GLY A 1 155 ? -44.342 7.581 83.196 1.00 47.44 155 GLY A CA 1
ATOM 1244 C C . GLY A 1 155 ? -42.920 7.907 82.746 1.00 47.44 155 GLY A C 1
ATOM 1245 O O . GLY A 1 155 ? -42.031 7.067 82.795 1.00 47.44 155 GLY A O 1
ATOM 1246 N N . ALA A 1 156 ? -42.687 9.177 82.400 1.00 37.16 156 ALA A N 1
ATOM 1247 C CA . ALA A 1 156 ? -41.700 10.026 83.080 1.00 37.16 156 ALA A CA 1
ATOM 1248 C C . ALA A 1 156 ? -41.538 11.359 82.336 1.00 37.16 156 ALA A C 1
ATOM 1250 O O . ALA A 1 156 ? -40.841 11.464 81.325 1.00 37.16 156 ALA A O 1
ATOM 1251 N N . THR A 1 157 ? -42.146 12.398 82.898 1.00 49.31 157 THR A N 1
ATOM 1252 C CA . THR A 1 157 ? -41.805 13.802 82.678 1.00 49.31 157 THR A CA 1
ATOM 1253 C C . THR A 1 157 ? -40.302 14.005 82.889 1.00 49.31 157 THR A C 1
ATOM 1255 O O . THR A 1 157 ? -39.790 13.738 83.974 1.00 49.31 157 THR A O 1
ATOM 1258 N N . ARG A 1 158 ? -39.582 14.499 81.880 1.00 38.19 158 ARG A N 1
ATOM 1259 C CA . ARG A 1 158 ? -38.253 15.100 82.061 1.00 38.19 158 ARG A CA 1
ATOM 1260 C C . ARG A 1 158 ? -37.972 16.107 80.951 1.00 38.19 158 ARG A C 1
ATOM 1262 O O . ARG A 1 158 ? -37.727 15.751 79.805 1.00 38.19 158 ARG A O 1
ATOM 1269 N N . TYR A 1 159 ? -38.068 17.373 81.349 1.00 39.66 159 TYR A N 1
ATOM 1270 C CA . TYR A 1 159 ? -37.489 18.541 80.692 1.00 39.66 159 TYR A CA 1
ATOM 1271 C C . TYR A 1 159 ? -36.024 18.292 80.309 1.00 39.66 159 TYR A C 1
ATOM 1273 O O . TYR A 1 159 ? -35.306 17.704 81.113 1.00 39.66 159 TYR A O 1
ATOM 1281 N N . MET A 1 160 ? -35.590 18.801 79.148 1.00 41.38 160 MET A N 1
ATOM 1282 C CA . MET A 1 160 ? -34.344 19.565 78.914 1.00 41.38 160 MET A CA 1
ATOM 1283 C C . MET A 1 160 ? -34.196 19.920 77.410 1.00 41.38 160 MET A C 1
ATOM 1285 O O . MET A 1 160 ? -34.943 19.384 76.593 1.00 41.38 160 MET A O 1
ATOM 1289 N N . PRO A 1 161 ? -33.379 20.931 77.051 1.00 46.09 161 PRO A N 1
ATOM 1290 C CA . PRO A 1 161 ? -33.837 22.067 76.259 1.00 46.09 161 PRO A CA 1
ATOM 1291 C C . PRO A 1 161 ? -33.420 22.018 74.785 1.00 46.09 161 PRO A C 1
ATOM 1293 O O . PRO A 1 161 ? -32.499 21.314 74.381 1.00 46.09 161 PRO A O 1
ATOM 1296 N N . VAL A 1 162 ? -34.104 22.856 74.007 1.00 48.34 162 VAL A N 1
ATOM 1297 C CA . VAL A 1 162 ? -33.767 23.258 72.639 1.00 48.34 162 VAL A CA 1
ATOM 1298 C C . VAL A 1 162 ? -32.351 23.844 72.613 1.00 48.34 162 VAL A C 1
ATOM 1300 O O . VAL A 1 162 ? -32.129 24.970 73.051 1.00 48.34 162 VAL A O 1
ATOM 1303 N N . GLY A 1 163 ? -31.396 23.064 72.109 1.00 36.88 163 GLY A N 1
ATOM 1304 C CA . GLY A 1 163 ? -30.079 23.535 71.698 1.00 36.88 163 GLY A CA 1
ATOM 1305 C C . GLY A 1 163 ? -30.140 23.986 70.244 1.00 36.88 163 GLY A C 1
ATOM 1306 O O . GLY A 1 163 ? -30.276 23.166 69.339 1.00 36.88 163 GLY A O 1
ATOM 1307 N N . VAL A 1 164 ? -30.084 25.298 70.035 1.00 46.59 164 VAL A N 1
ATOM 1308 C CA . VAL A 1 164 ? -29.808 25.904 68.733 1.00 46.59 164 VAL A CA 1
ATOM 1309 C C . VAL A 1 164 ? -28.316 25.727 68.468 1.00 46.59 164 VAL A C 1
ATOM 1311 O O . VAL A 1 164 ? -27.513 26.345 69.158 1.00 46.59 164 VAL A O 1
ATOM 1314 N N . GLU A 1 165 ? -27.946 24.937 67.462 1.00 40.22 165 GLU A N 1
ATOM 1315 C CA . GLU A 1 165 ? -26.634 25.065 66.825 1.00 40.22 165 GLU A CA 1
ATOM 1316 C C . GLU A 1 165 ? -26.815 25.444 65.358 1.00 40.22 165 GLU A C 1
ATOM 1318 O O . GLU A 1 165 ? -27.270 24.677 64.511 1.00 40.22 165 GLU A O 1
ATOM 1323 N N . PHE A 1 166 ? -26.482 26.704 65.104 1.00 42.28 166 PHE A N 1
ATOM 1324 C CA . PHE A 1 166 ? -26.209 27.269 63.801 1.00 42.28 166 PHE A CA 1
ATOM 1325 C C . PHE A 1 166 ? -24.796 26.843 63.401 1.00 42.28 166 PHE A C 1
ATOM 1327 O O . PHE A 1 166 ? -23.834 27.274 64.031 1.00 42.28 166 PHE A O 1
ATOM 1334 N N . VAL A 1 167 ? -24.660 26.062 62.330 1.00 38.25 167 VAL A N 1
ATOM 1335 C CA . VAL A 1 167 ? -23.419 26.028 61.550 1.00 38.25 167 VAL A CA 1
ATOM 1336 C C . VAL A 1 167 ? -23.774 26.169 60.078 1.00 38.25 167 VAL A C 1
ATOM 1338 O O . VAL A 1 167 ? -24.298 25.269 59.428 1.00 38.25 167 VAL A O 1
ATOM 1341 N N . SER A 1 168 ? -23.494 27.376 59.600 1.00 44.03 168 SER A N 1
ATOM 1342 C CA . SER A 1 168 ? -23.343 27.760 58.205 1.00 44.03 168 SER A CA 1
ATOM 1343 C C . SER A 1 168 ? -22.241 26.935 57.534 1.00 44.03 168 SER A C 1
ATOM 1345 O O . SER A 1 168 ? -21.127 26.865 58.054 1.00 44.03 168 SER A O 1
ATOM 1347 N N . SER A 1 169 ? -22.512 26.379 56.353 1.00 39.88 169 SER A N 1
ATOM 1348 C CA . SER A 1 169 ? -21.462 26.220 55.346 1.00 39.88 169 SER A CA 1
ATOM 1349 C C . SER A 1 169 ? -22.049 26.134 53.941 1.00 39.88 169 SER A C 1
ATOM 1351 O O . SER A 1 169 ? -22.709 25.172 53.555 1.00 39.88 169 SER A O 1
ATOM 1353 N N . SER A 1 170 ? -21.832 27.223 53.219 1.00 45.66 170 SER A N 1
ATOM 1354 C CA . SER A 1 170 ? -21.975 27.408 51.785 1.00 45.66 170 SER A CA 1
ATOM 1355 C C . SER A 1 170 ? -20.813 26.753 51.036 1.00 45.66 170 SER A C 1
ATOM 1357 O O . SER A 1 170 ? -19.676 27.150 51.267 1.00 45.66 170 SER A O 1
ATOM 1359 N N . GLU A 1 171 ? -21.095 25.871 50.081 1.00 45.97 171 GLU A N 1
ATOM 1360 C CA . GLU A 1 171 ? -20.189 25.516 48.974 1.00 45.97 171 GLU A CA 1
ATOM 1361 C C . GLU A 1 171 ? -21.095 25.258 47.752 1.00 45.97 171 GLU A C 1
ATOM 1363 O O . GLU A 1 171 ? -21.821 24.271 47.702 1.00 45.97 171 GLU A O 1
ATOM 1368 N N . GLN A 1 172 ? -21.419 26.276 46.954 1.00 42.12 172 GLN A N 1
ATOM 1369 C CA . GLN A 1 172 ? -20.620 26.852 45.867 1.00 42.12 172 GLN A CA 1
ATOM 1370 C C . GLN A 1 172 ? -20.479 25.873 44.689 1.00 42.12 172 GLN A C 1
ATOM 1372 O O . GLN A 1 172 ? -19.575 25.044 44.628 1.00 42.12 172 GLN A O 1
ATOM 1377 N N . GLU A 1 173 ? -21.420 25.999 43.746 1.00 39.31 173 GLU A N 1
ATOM 1378 C CA . GLU A 1 173 ? -21.282 25.513 42.375 1.00 39.31 173 GLU A CA 1
ATOM 1379 C C . GLU A 1 173 ? -19.975 26.051 41.781 1.00 39.31 173 GLU A C 1
ATOM 1381 O O . GLU A 1 173 ? -19.676 27.243 41.857 1.00 39.31 173 GLU A O 1
ATOM 1386 N N . SER A 1 174 ? -19.180 25.166 41.192 1.00 46.56 174 SER A N 1
ATOM 1387 C CA . SER A 1 174 ? -18.077 25.541 40.314 1.00 46.56 174 SER A CA 1
ATOM 1388 C C . SER A 1 174 ? -18.236 24.771 39.017 1.00 46.56 174 SER A C 1
ATOM 1390 O O . SER A 1 174 ? -17.748 23.653 38.851 1.00 46.56 174 SER A O 1
ATOM 1392 N N . GLU A 1 175 ? -18.970 25.394 38.102 1.00 44.91 175 GLU A N 1
ATOM 1393 C CA . GLU A 1 175 ? -18.880 25.127 36.677 1.00 44.91 175 GLU A CA 1
ATOM 1394 C C . GLU A 1 175 ? -17.479 25.549 36.219 1.00 44.91 175 GLU A C 1
ATOM 1396 O O . GLU A 1 175 ? -17.094 26.711 36.329 1.00 44.91 175 GLU A O 1
ATOM 1401 N N . SER A 1 176 ? -16.679 24.597 35.742 1.00 43.72 176 SER A N 1
ATOM 1402 C CA . SER A 1 176 ? -15.453 24.903 35.001 1.00 43.72 176 SER A CA 1
ATOM 1403 C C . SER A 1 176 ? -15.716 24.649 33.524 1.00 43.72 176 SER A C 1
ATOM 1405 O O . SER A 1 176 ? -15.597 23.543 33.001 1.00 43.72 176 SER A O 1
ATOM 1407 N N . GLU A 1 177 ? -16.122 25.730 32.873 1.00 44.72 177 GLU A N 1
ATOM 1408 C CA . GLU A 1 177 ? -16.121 25.936 31.437 1.00 44.72 177 GLU A CA 1
ATOM 1409 C C . GLU A 1 177 ? -14.661 25.950 30.947 1.00 44.72 177 GLU A C 1
ATOM 1411 O O . GLU A 1 177 ? -13.890 26.858 31.248 1.00 44.72 177 GLU A O 1
ATOM 1416 N N . ALA A 1 178 ? -14.246 24.917 30.214 1.00 43.16 178 ALA A N 1
ATOM 1417 C CA . ALA A 1 178 ? -12.957 24.888 29.523 1.00 43.16 178 ALA A CA 1
ATOM 1418 C C . ALA A 1 178 ? -13.190 25.005 28.012 1.00 43.16 178 ALA A C 1
ATOM 1420 O O . ALA A 1 178 ? -13.077 24.035 27.262 1.00 43.16 178 ALA A O 1
ATOM 1421 N N . GLY A 1 179 ? -13.531 26.215 27.566 1.00 38.28 179 GLY A N 1
ATOM 1422 C CA . GLY A 1 179 ? -13.464 26.610 26.162 1.00 38.28 179 GLY A CA 1
ATOM 1423 C C . GLY A 1 179 ? -12.015 26.895 25.767 1.00 38.28 179 GLY A C 1
ATOM 1424 O O . GLY A 1 179 ? -11.521 28.003 25.947 1.00 38.28 179 GLY A O 1
ATOM 1425 N N . SER A 1 180 ? -11.309 25.896 25.233 1.00 41.47 180 SER A N 1
ATOM 1426 C CA . SER A 1 180 ? -10.021 26.116 24.567 1.00 41.47 180 SER A CA 1
ATOM 1427 C C . SER A 1 180 ? -10.276 26.550 23.124 1.00 41.47 180 SER A C 1
ATOM 1429 O O . SER A 1 180 ? -10.523 25.733 22.239 1.00 41.47 180 SER A O 1
ATOM 1431 N N . VAL A 1 181 ? -10.241 27.864 22.912 1.00 44.69 181 VAL A N 1
ATOM 1432 C CA . VAL A 1 181 ? -10.171 28.508 21.598 1.00 44.69 181 VAL A CA 1
ATOM 1433 C C . VAL A 1 181 ? -8.733 28.384 21.092 1.00 44.69 181 VAL A C 1
ATOM 1435 O O . VAL A 1 181 ? -7.803 28.879 21.727 1.00 44.69 181 VAL A O 1
ATOM 1438 N N . ILE A 1 182 ? -8.539 27.715 19.955 1.00 47.50 182 ILE A N 1
ATOM 1439 C CA . ILE A 1 182 ? -7.284 27.732 19.195 1.00 47.50 182 ILE A CA 1
ATOM 1440 C C . ILE A 1 182 ? -7.636 28.238 17.798 1.00 47.50 182 ILE A C 1
ATOM 1442 O O . ILE A 1 182 ? -8.092 27.467 16.957 1.00 47.50 182 ILE A O 1
ATOM 1446 N N . GLU A 1 183 ? -7.425 29.532 17.553 1.00 49.44 183 GLU A N 1
ATOM 1447 C CA . GLU A 1 183 ? -7.439 30.093 16.202 1.00 49.44 183 GLU A CA 1
ATOM 1448 C C . GLU A 1 183 ? -6.009 30.280 15.673 1.00 49.44 183 GLU A C 1
ATOM 1450 O O . GLU A 1 183 ? -5.185 31.036 16.185 1.00 49.44 183 GLU A O 1
ATOM 1455 N N . VAL A 1 184 ? -5.753 29.445 14.668 1.00 44.03 184 VAL A N 1
ATOM 1456 C CA . VAL A 1 184 ? -4.868 29.512 13.501 1.00 44.03 184 VAL A CA 1
ATOM 1457 C C . VAL A 1 184 ? -4.059 30.808 13.320 1.00 44.03 184 VAL A C 1
ATOM 1459 O O . VAL A 1 184 ? -4.594 31.870 13.024 1.00 44.03 184 VAL A O 1
ATOM 1462 N N . ARG A 1 185 ? -2.725 30.680 13.366 1.00 43.91 185 ARG A N 1
ATOM 1463 C CA . ARG A 1 185 ? -1.801 31.635 12.735 1.00 43.91 185 ARG A CA 1
ATOM 1464 C C . ARG A 1 185 ? -1.749 31.354 11.231 1.00 43.91 185 ARG A C 1
ATOM 1466 O O . ARG A 1 185 ? -1.288 30.287 10.835 1.00 43.91 185 ARG A O 1
ATOM 1473 N N . GLU A 1 186 ? -2.192 32.306 10.416 1.00 50.66 186 GLU A N 1
ATOM 1474 C CA . GLU A 1 186 ? -1.929 32.327 8.974 1.00 50.66 186 GLU A CA 1
ATOM 1475 C C . GLU A 1 186 ? -0.474 32.747 8.720 1.00 50.66 186 GLU A C 1
ATOM 1477 O O . GLU A 1 186 ? -0.041 33.826 9.127 1.00 50.66 186 GLU A O 1
ATOM 1482 N N . GLU A 1 187 ? 0.294 31.883 8.057 1.00 52.66 187 GLU A N 1
ATOM 1483 C CA . GLU A 1 187 ? 1.636 32.190 7.566 1.00 52.66 187 GLU A CA 1
ATOM 1484 C C . GLU A 1 187 ? 1.536 32.501 6.065 1.00 52.66 187 GLU A C 1
ATOM 1486 O O . GLU A 1 187 ? 1.158 31.660 5.250 1.00 52.66 187 GLU A O 1
ATOM 1491 N N . ASN A 1 188 ? 1.806 33.760 5.723 1.00 50.19 188 ASN A N 1
ATOM 1492 C CA . ASN A 1 188 ? 1.736 34.317 4.377 1.00 50.19 188 ASN A CA 1
ATOM 1493 C C . ASN A 1 188 ? 2.954 33.863 3.548 1.00 50.19 188 ASN A C 1
ATOM 1495 O O . ASN A 1 188 ? 4.091 34.149 3.923 1.00 50.19 188 ASN A O 1
ATOM 1499 N N . ILE A 1 189 ? 2.722 33.183 2.420 1.00 53.62 189 ILE A N 1
ATOM 1500 C CA . ILE A 1 189 ? 3.762 32.795 1.454 1.00 53.62 189 ILE A CA 1
ATOM 1501 C C . ILE A 1 189 ? 3.628 33.704 0.219 1.00 53.62 189 ILE A C 1
ATOM 1503 O O . ILE A 1 189 ? 2.601 33.626 -0.457 1.00 53.62 189 ILE A O 1
ATOM 1507 N N . PRO A 1 190 ? 4.627 34.542 -0.122 1.00 67.81 190 PRO A N 1
ATOM 1508 C CA . PRO A 1 190 ? 4.602 35.306 -1.365 1.00 67.81 190 PRO A CA 1
ATOM 1509 C C . PRO A 1 190 ? 4.998 34.437 -2.572 1.00 67.81 190 PRO A C 1
ATOM 1511 O O . PRO A 1 190 ? 5.873 33.573 -2.471 1.00 67.81 190 PRO A O 1
ATOM 1514 N N . HIS A 1 191 ? 4.327 34.693 -3.698 1.00 53.84 191 HIS A N 1
ATOM 1515 C CA . HIS A 1 191 ? 4.585 34.120 -5.024 1.00 53.84 191 HIS A CA 1
ATOM 1516 C C . HIS A 1 191 ? 5.844 34.681 -5.692 1.00 53.84 191 HIS A C 1
ATOM 1518 O O . HIS A 1 191 ? 6.125 35.887 -5.505 1.00 53.84 191 HIS A O 1
#